Protein AF-A0A3A4UQT5-F1 (afdb_monomer_lite)

Radius of gyration: 33.71 Å; chains: 1; bounding box: 96×54×123 Å

Sequence (332 aa):
MRLSFFLSFLLIVAACAPLPQGKGATQPVADKTVCSVDSDCVCGGIDRNTNDCFVGNKEYAKNNVDFTRDCPDFCSGIAGHFETRCVSSKCQNVMREERPVACTLDAKVCPDGSAVGRVGPDCEFAPCSGDEPAPAACTKELHICPDGTGVGRTGPDCEFAPCPEPAGVDLSDAHWQCEDGSWRNNPEQCFENTCVSNSDCQVIGVKGICGPYKIVAPKSMHRPPVFYEHKCGSDKCSVITAMCAAPEMLPVFKNTKCEQGRCIGITEPELRECETAQDCVPNSCCHPTSCVPRYAEPNCAAVSCTANCEPGTLDCGGSCGCVNNKCVGVYA

Structure (mmCIF, N/CA/C/O backbone):
data_AF-A0A3A4UQT5-F1
#
_entry.id   AF-A0A3A4UQT5-F1
#
loop_
_atom_site.group_PDB
_atom_site.id
_atom_site.type_symbol
_atom_site.label_atom_id
_atom_site.label_alt_id
_atom_site.label_comp_id
_atom_site.label_asym_id
_atom_site.label_entity_id
_atom_site.label_seq_id
_atom_site.pdbx_PDB_ins_code
_atom_site.Cartn_x
_atom_site.Cartn_y
_atom_site.Cartn_z
_atom_site.occupancy
_atom_site.B_iso_or_equiv
_atom_site.auth_seq_id
_atom_site.auth_comp_id
_atom_site.auth_asym_id
_atom_site.auth_atom_id
_atom_site.pdbx_PDB_model_num
ATOM 1 N N . MET A 1 1 ? 66.078 -1.610 82.553 1.00 43.25 1 MET A N 1
ATOM 2 C CA . MET A 1 1 ? 65.926 -2.909 81.859 1.00 43.25 1 MET A CA 1
ATOM 3 C C . MET A 1 1 ? 65.019 -2.702 80.657 1.00 43.25 1 MET A C 1
ATOM 5 O O . MET A 1 1 ? 63.858 -2.377 80.847 1.00 43.25 1 MET A O 1
ATOM 9 N N . ARG A 1 2 ? 65.567 -2.765 79.436 1.00 41.12 2 ARG A N 1
ATOM 10 C CA . ARG A 1 2 ? 64.792 -2.673 78.187 1.00 41.12 2 ARG A CA 1
ATOM 11 C C . ARG A 1 2 ? 64.163 -4.042 77.919 1.00 41.12 2 ARG A C 1
ATOM 13 O O . ARG A 1 2 ? 64.900 -5.013 77.789 1.00 41.12 2 ARG A O 1
ATOM 20 N N . LEU A 1 3 ? 62.834 -4.109 77.891 1.00 44.00 3 LEU A N 1
ATOM 21 C CA . LEU A 1 3 ? 62.070 -5.326 77.626 1.00 44.00 3 LEU A CA 1
ATOM 22 C C . LEU A 1 3 ? 61.538 -5.246 76.187 1.00 44.00 3 LEU A C 1
ATOM 24 O O . LEU A 1 3 ? 60.619 -4.482 75.901 1.00 44.00 3 LEU A O 1
ATOM 28 N N . SER A 1 4 ? 62.180 -5.971 75.274 1.00 50.78 4 SER A N 1
ATOM 29 C CA . SER A 1 4 ? 61.791 -6.051 73.864 1.00 50.78 4 SER A CA 1
ATOM 30 C C . SER A 1 4 ? 60.616 -7.017 73.702 1.00 50.78 4 SER A C 1
ATOM 32 O O . SER A 1 4 ? 60.766 -8.216 73.923 1.00 50.78 4 SER A O 1
ATOM 34 N N . PHE A 1 5 ? 59.452 -6.496 73.311 1.00 52.50 5 PHE A N 1
ATOM 35 C CA . PHE A 1 5 ? 58.290 -7.286 72.904 1.00 52.50 5 PHE A CA 1
ATOM 36 C C . PHE A 1 5 ? 58.484 -7.778 71.461 1.00 52.50 5 PHE A C 1
ATOM 38 O O . PHE A 1 5 ? 58.499 -6.982 70.524 1.00 52.50 5 PHE A O 1
ATOM 45 N N . PHE A 1 6 ? 58.643 -9.091 71.284 1.00 52.53 6 PHE A N 1
ATOM 46 C CA . PHE A 1 6 ? 58.599 -9.751 69.979 1.00 52.53 6 PHE A CA 1
ATOM 47 C C . PHE A 1 6 ? 57.136 -9.954 69.563 1.00 52.53 6 PHE A C 1
ATOM 49 O O . PHE A 1 6 ? 56.403 -10.719 70.186 1.00 52.53 6 PHE A O 1
ATOM 56 N N . LEU A 1 7 ? 56.716 -9.253 68.509 1.00 54.16 7 LEU A N 1
ATOM 57 C CA . LEU A 1 7 ? 55.406 -9.396 67.879 1.00 54.16 7 LEU A CA 1
ATOM 58 C C . LEU A 1 7 ? 55.470 -10.573 66.886 1.00 54.16 7 LEU A C 1
ATOM 60 O O . LEU A 1 7 ? 56.065 -10.460 65.816 1.00 54.16 7 LEU A O 1
ATOM 64 N N . SER A 1 8 ? 54.912 -11.722 67.272 1.00 55.44 8 SER A N 1
ATOM 65 C CA . SER A 1 8 ? 54.810 -12.916 66.425 1.00 55.44 8 SER A CA 1
ATOM 66 C C . SER A 1 8 ? 53.670 -12.744 65.415 1.00 55.44 8 SER A C 1
ATOM 68 O O . SER A 1 8 ? 52.505 -12.631 65.797 1.00 55.44 8 SER A O 1
ATOM 70 N N . PHE A 1 9 ? 54.014 -12.688 64.128 1.00 49.88 9 PHE A N 1
ATOM 71 C CA . PHE A 1 9 ? 53.074 -12.649 63.008 1.00 49.88 9 PHE A CA 1
ATOM 72 C C . PHE A 1 9 ? 52.424 -14.032 62.835 1.00 49.88 9 PHE A C 1
ATOM 74 O O . PHE A 1 9 ? 53.077 -14.987 62.415 1.00 49.88 9 PHE A O 1
ATOM 81 N N . LEU A 1 10 ? 51.133 -14.143 63.161 1.00 57.12 10 LEU A N 1
ATOM 82 C CA . LEU A 1 10 ? 50.329 -15.340 62.914 1.00 57.12 10 LEU A CA 1
ATOM 83 C C . LEU A 1 10 ? 49.900 -15.358 61.434 1.00 57.12 10 LEU A C 1
ATOM 85 O O . LEU A 1 10 ? 49.082 -14.548 61.000 1.00 57.12 10 LEU A O 1
ATOM 89 N N . LEU A 1 11 ? 50.482 -16.266 60.654 1.00 51.31 11 LEU A N 1
ATOM 90 C CA . LEU A 1 11 ? 50.197 -16.476 59.233 1.00 51.31 11 LEU A CA 1
ATOM 91 C C . LEU A 1 11 ? 48.933 -17.346 59.103 1.00 51.31 11 LEU A C 1
ATOM 93 O O . LEU A 1 11 ? 48.981 -18.558 59.310 1.00 51.31 11 LEU A O 1
ATOM 97 N N . ILE A 1 12 ? 47.784 -16.731 58.809 1.00 58.16 12 ILE A N 1
ATOM 98 C CA . ILE A 1 12 ? 46.526 -17.449 58.557 1.00 58.16 12 ILE A CA 1
ATOM 99 C C . ILE A 1 12 ? 46.559 -17.978 57.118 1.00 58.16 12 ILE A C 1
ATOM 101 O O . ILE A 1 12 ? 46.412 -17.223 56.159 1.00 58.16 12 ILE A O 1
ATOM 105 N N . VAL A 1 13 ? 46.762 -19.287 56.970 1.00 53.41 13 VAL A N 1
ATOM 106 C CA . VAL A 1 13 ? 46.635 -20.002 55.695 1.00 53.41 13 VAL A CA 1
ATOM 107 C C . VAL A 1 13 ? 45.144 -20.197 55.410 1.00 53.41 13 VAL A C 1
ATOM 109 O O . VAL A 1 13 ? 44.494 -21.049 56.014 1.00 53.41 13 VAL A O 1
ATOM 112 N N . ALA A 1 14 ? 44.581 -19.385 54.515 1.00 59.47 14 ALA A N 1
ATOM 113 C CA . ALA A 1 14 ? 43.220 -19.565 54.021 1.00 59.47 14 ALA A CA 1
ATOM 114 C C . ALA A 1 14 ? 43.180 -20.757 53.049 1.00 59.47 14 ALA A C 1
ATOM 116 O O . ALA A 1 14 ? 43.669 -20.677 51.923 1.00 59.47 14 ALA A O 1
ATOM 117 N N . ALA A 1 15 ? 42.616 -21.879 53.496 1.00 56.53 15 ALA A N 1
ATOM 118 C CA . ALA A 1 15 ? 42.338 -23.031 52.650 1.00 56.53 15 ALA A CA 1
ATOM 119 C C . ALA A 1 15 ? 41.188 -22.699 51.683 1.00 56.53 15 ALA A C 1
ATOM 121 O O . ALA A 1 15 ? 40.058 -22.451 52.102 1.00 56.53 15 ALA A O 1
ATOM 122 N N . CYS A 1 16 ? 41.482 -22.682 50.384 1.00 51.50 16 CYS A N 1
ATOM 123 C CA . CYS A 1 16 ? 40.493 -22.523 49.324 1.00 51.50 16 CYS A CA 1
ATOM 124 C C . CYS A 1 16 ? 39.769 -23.866 49.126 1.00 51.50 16 CYS A C 1
ATOM 126 O O . CYS A 1 16 ? 40.367 -24.827 48.642 1.00 51.50 16 CYS A O 1
ATOM 128 N N . ALA A 1 17 ? 38.503 -23.961 49.534 1.00 64.25 17 ALA A N 1
ATOM 129 C CA . ALA A 1 17 ? 37.658 -25.105 49.200 1.00 64.25 17 ALA A CA 1
ATOM 130 C C . ALA A 1 17 ? 37.162 -24.973 47.744 1.00 64.25 17 ALA A C 1
ATOM 132 O O . ALA A 1 17 ? 36.743 -23.881 47.353 1.00 64.25 17 ALA A O 1
ATOM 133 N N . PRO A 1 18 ? 37.180 -26.044 46.927 1.00 55.59 18 PRO A N 1
ATOM 134 C CA . PRO A 1 18 ? 36.620 -26.004 45.582 1.00 55.59 18 PRO A CA 1
ATOM 135 C C . PRO A 1 18 ? 35.094 -25.867 45.651 1.00 55.59 18 PRO A C 1
ATOM 137 O O . PRO A 1 18 ? 34.407 -26.665 46.289 1.00 55.59 18 PRO A O 1
ATOM 140 N N . LEU A 1 19 ? 34.571 -24.837 44.985 1.00 50.66 19 LEU A N 1
ATOM 141 C CA . LEU A 1 19 ? 33.137 -24.637 44.789 1.00 50.66 19 LEU A CA 1
ATOM 142 C C . LEU A 1 19 ? 32.541 -25.811 43.987 1.00 50.66 19 LEU A C 1
ATOM 144 O O . LEU A 1 19 ? 33.179 -26.291 43.045 1.00 50.66 19 LEU A O 1
ATOM 148 N N . PRO A 1 20 ? 31.315 -26.263 44.308 1.00 50.97 20 PRO A N 1
ATOM 149 C CA . PRO A 1 20 ? 30.615 -27.252 43.501 1.00 50.97 20 PRO A CA 1
ATOM 150 C C . PRO A 1 20 ? 30.371 -26.683 42.100 1.00 50.97 20 PRO A C 1
ATOM 152 O O . PRO A 1 20 ? 29.773 -25.618 41.943 1.00 50.97 20 PRO A O 1
ATOM 155 N N . GLN A 1 21 ? 30.846 -27.400 41.080 1.00 52.59 21 GLN A N 1
ATOM 156 C CA . GLN A 1 21 ? 30.571 -27.091 39.682 1.00 52.59 21 GLN A CA 1
ATOM 157 C C . GLN A 1 21 ? 29.060 -27.179 39.450 1.00 52.59 21 GLN A C 1
ATOM 159 O O . GLN A 1 21 ? 28.476 -28.263 39.410 1.00 52.59 21 GLN A O 1
ATOM 164 N N . GLY A 1 22 ? 28.425 -26.011 39.346 1.00 46.47 22 GLY A N 1
ATOM 165 C CA . GLY A 1 22 ? 27.045 -25.881 38.909 1.00 46.47 22 GLY A CA 1
ATOM 166 C C . GLY A 1 22 ? 26.878 -26.557 37.554 1.00 46.47 22 GLY A C 1
ATOM 167 O O . GLY A 1 22 ? 27.653 -26.326 36.626 1.00 46.47 22 GLY A O 1
ATOM 168 N N . LYS A 1 23 ? 25.877 -27.434 37.472 1.00 47.78 23 LYS A N 1
ATOM 169 C CA . LYS A 1 23 ? 25.458 -28.101 36.242 1.00 47.78 23 LYS A CA 1
ATOM 170 C C . LYS A 1 23 ? 25.239 -27.058 35.144 1.00 47.78 23 LYS A C 1
ATOM 172 O O . LYS A 1 23 ? 24.552 -26.069 35.375 1.00 47.78 23 LYS A O 1
ATOM 177 N N . GLY A 1 24 ? 25.859 -27.332 33.996 1.00 41.22 24 GLY A N 1
ATOM 178 C CA . GLY A 1 24 ? 25.855 -26.590 32.737 1.00 41.22 24 GLY A CA 1
ATOM 179 C C . GLY A 1 24 ? 24.888 -25.418 32.642 1.00 41.22 24 GLY A C 1
ATOM 180 O O . GLY A 1 24 ? 23.694 -25.606 32.422 1.00 41.22 24 GLY A O 1
ATOM 181 N N . ALA A 1 25 ? 25.449 -24.210 32.684 1.00 37.44 25 ALA A N 1
ATOM 182 C CA . ALA A 1 25 ? 24.893 -23.117 31.911 1.00 37.44 25 ALA A CA 1
ATOM 183 C C . ALA A 1 25 ? 24.784 -23.607 30.460 1.00 37.44 25 ALA A C 1
ATOM 185 O O . ALA A 1 25 ? 25.789 -23.980 29.849 1.00 37.44 25 ALA A O 1
ATOM 186 N N . THR A 1 26 ? 23.563 -23.667 29.936 1.00 43.72 26 THR A N 1
ATOM 187 C CA . THR A 1 26 ? 23.312 -23.756 28.499 1.00 43.72 26 THR A CA 1
ATOM 188 C C . THR A 1 26 ? 24.195 -22.721 27.821 1.00 43.72 26 THR A C 1
ATOM 190 O O . THR A 1 26 ? 24.091 -21.531 28.128 1.00 43.72 26 THR A O 1
ATOM 193 N N . GLN A 1 27 ? 25.118 -23.188 26.978 1.00 46.81 27 GLN A N 1
ATOM 194 C CA . GLN A 1 27 ? 25.990 -22.314 26.206 1.00 46.81 27 GLN A CA 1
ATOM 195 C C . GLN A 1 27 ? 25.126 -21.257 25.504 1.00 46.81 27 GLN A C 1
ATOM 197 O O . GLN A 1 27 ? 24.043 -21.606 25.022 1.00 46.81 27 GLN A O 1
ATOM 202 N N . PRO A 1 28 ? 25.558 -19.985 25.461 1.00 48.59 28 PRO A N 1
ATOM 203 C CA . PRO A 1 28 ? 24.851 -18.970 24.701 1.00 48.59 28 PRO A CA 1
ATOM 204 C C . PRO A 1 28 ? 24.731 -19.487 23.272 1.00 48.59 28 PRO A C 1
ATOM 206 O O . PRO A 1 28 ? 25.739 -19.782 22.629 1.00 48.59 28 PRO A O 1
ATOM 209 N N . VAL A 1 29 ? 23.491 -19.681 22.821 1.00 54.91 29 VAL A N 1
ATOM 210 C CA . VAL A 1 29 ? 23.190 -20.000 21.428 1.00 54.91 29 VAL A CA 1
ATOM 211 C C . VAL A 1 29 ? 23.908 -18.932 20.617 1.00 54.91 29 VAL A C 1
ATOM 213 O O . VAL A 1 29 ? 23.623 -17.747 20.795 1.00 54.91 29 VAL A O 1
ATOM 216 N N . ALA A 1 30 ? 24.910 -19.339 19.835 1.00 61.19 30 ALA A N 1
ATOM 217 C CA . ALA A 1 30 ? 25.630 -18.439 18.951 1.00 61.19 30 ALA A CA 1
ATOM 218 C C . ALA A 1 30 ? 24.585 -17.623 18.186 1.00 61.19 30 ALA A C 1
ATOM 220 O O . ALA A 1 30 ? 23.651 -18.209 17.634 1.00 61.19 30 ALA A O 1
ATOM 221 N N . ASP A 1 31 ? 24.683 -16.294 18.255 1.00 80.44 31 ASP A N 1
ATOM 222 C CA . ASP A 1 31 ? 23.736 -15.389 17.609 1.00 80.44 31 ASP A CA 1
ATOM 223 C C . ASP A 1 31 ? 23.523 -15.861 16.166 1.00 80.44 31 ASP A C 1
ATOM 225 O O . ASP A 1 31 ? 24.468 -15.946 15.375 1.00 80.44 31 ASP A O 1
ATOM 229 N N . LYS A 1 32 ? 22.270 -16.233 15.868 1.00 90.62 32 LYS A N 1
ATOM 230 C CA . LYS A 1 32 ? 21.864 -16.941 14.648 1.00 90.62 32 LYS A CA 1
ATOM 231 C C . LYS A 1 32 ? 22.228 -16.178 13.379 1.00 90.62 32 LYS A C 1
ATOM 233 O O . LYS A 1 32 ? 22.215 -16.761 12.302 1.00 90.62 32 LYS A O 1
ATOM 238 N N . THR A 1 33 ? 22.531 -14.887 13.500 1.00 92.31 33 THR A N 1
ATOM 239 C CA . THR A 1 33 ? 22.785 -13.979 12.382 1.00 92.31 33 THR A CA 1
ATOM 240 C C . THR A 1 33 ? 24.237 -13.528 12.265 1.00 92.31 33 THR A C 1
ATOM 242 O O . THR A 1 33 ? 24.557 -12.847 11.301 1.00 92.31 33 THR A O 1
ATOM 245 N N . VAL A 1 34 ? 25.137 -13.888 13.185 1.00 95.25 34 VAL A N 1
ATOM 246 C CA . VAL A 1 34 ? 26.511 -13.350 13.179 1.00 95.25 34 VAL A CA 1
ATOM 247 C C . VAL A 1 34 ? 27.351 -13.890 12.022 1.00 95.25 34 VAL A C 1
ATOM 249 O O . VAL A 1 34 ? 27.338 -15.083 11.727 1.00 95.25 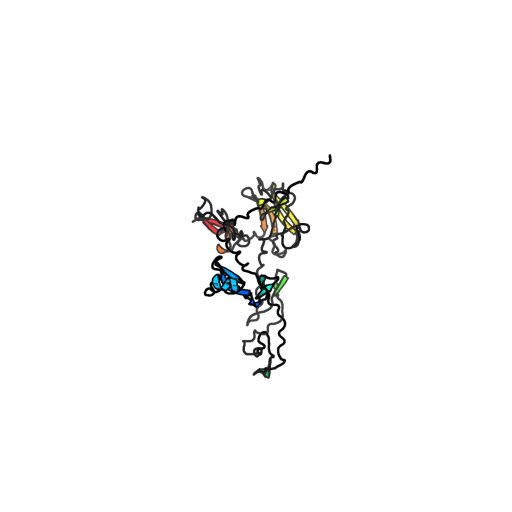34 VAL A O 1
ATOM 252 N N . CYS A 1 35 ? 28.145 -13.017 11.409 1.00 95.75 35 CYS A N 1
ATOM 253 C CA . CYS A 1 35 ? 29.083 -13.353 10.340 1.00 95.75 35 CYS A CA 1
ATOM 254 C C . CYS A 1 35 ? 30.349 -12.495 10.415 1.00 95.75 35 CYS A C 1
ATOM 256 O O . CYS A 1 35 ? 30.354 -11.415 11.011 1.00 95.75 35 CYS A O 1
ATOM 258 N N . SER A 1 36 ? 31.422 -12.977 9.787 1.00 95.75 36 SER A N 1
ATOM 259 C CA . SER A 1 36 ? 32.656 -12.215 9.554 1.00 95.75 36 SER A CA 1
ATOM 260 C C . SER A 1 36 ? 32.831 -11.864 8.077 1.00 95.75 36 SER A C 1
ATOM 262 O O . SER A 1 36 ? 33.342 -10.794 7.757 1.00 95.75 36 SER A O 1
ATOM 264 N N . VAL A 1 37 ? 32.399 -12.753 7.182 1.00 95.81 37 VAL A N 1
ATOM 265 C CA . VAL A 1 37 ? 32.439 -12.585 5.725 1.00 95.81 37 VAL A CA 1
ATOM 266 C C . VAL A 1 37 ? 31.140 -13.082 5.089 1.00 95.81 37 VAL A C 1
ATOM 268 O O . VAL A 1 37 ? 30.408 -13.865 5.690 1.00 95.81 37 VAL A O 1
ATOM 271 N N . ASP A 1 38 ? 30.860 -12.669 3.852 1.00 95.12 38 ASP A N 1
ATOM 272 C CA . ASP A 1 38 ? 29.626 -13.034 3.135 1.00 95.12 38 ASP A CA 1
ATOM 273 C C . ASP A 1 38 ? 29.414 -14.554 3.036 1.00 95.12 38 ASP A C 1
ATOM 275 O O . ASP A 1 38 ? 28.290 -15.036 3.146 1.00 95.12 38 ASP A O 1
ATOM 279 N N . SER A 1 39 ? 30.493 -15.336 2.910 1.00 95.44 39 SER A N 1
ATOM 280 C CA . SER A 1 39 ? 30.429 -16.805 2.837 1.00 95.44 39 SER A CA 1
ATOM 281 C C . SER A 1 39 ? 29.993 -17.494 4.134 1.00 95.44 39 SER A C 1
ATOM 283 O O . SER A 1 39 ? 29.693 -18.693 4.116 1.00 95.44 39 SER A O 1
ATOM 285 N N . ASP A 1 40 ? 29.983 -16.761 5.250 1.00 95.12 40 ASP A N 1
ATOM 286 C CA . ASP A 1 40 ? 29.464 -17.243 6.531 1.00 95.12 40 ASP A CA 1
ATOM 287 C C . ASP A 1 40 ? 27.936 -17.200 6.569 1.00 95.12 40 ASP A C 1
ATOM 289 O O . ASP A 1 40 ? 27.334 -17.785 7.469 1.00 95.12 40 ASP A O 1
ATOM 293 N N . CYS A 1 41 ? 27.308 -16.515 5.614 1.00 96.12 41 CYS A N 1
ATOM 294 C CA . CYS A 1 41 ? 25.871 -16.377 5.536 1.00 96.12 41 CYS A CA 1
ATOM 295 C C . CYS A 1 41 ? 25.256 -17.433 4.623 1.00 96.12 41 CYS A C 1
ATOM 297 O O . CYS A 1 41 ? 25.787 -17.787 3.570 1.00 96.12 41 CYS A O 1
ATOM 299 N N . VAL A 1 42 ? 24.100 -17.935 5.038 1.00 95.69 42 VAL A N 1
ATOM 300 C CA . VAL A 1 42 ? 23.235 -18.777 4.222 1.00 95.69 42 VAL A CA 1
ATOM 301 C C . VAL A 1 42 ? 21.820 -18.235 4.306 1.00 95.69 42 VAL A C 1
ATOM 303 O O . VAL A 1 42 ? 21.397 -17.720 5.345 1.00 95.69 42 VAL A O 1
ATOM 306 N N . CYS A 1 43 ? 21.102 -18.351 3.201 1.00 95.44 43 CYS A N 1
ATOM 307 C CA . CYS A 1 43 ? 19.690 -18.056 3.139 1.00 95.44 43 CYS A CA 1
ATOM 308 C C . CYS A 1 43 ? 18.956 -19.230 2.499 1.00 95.44 43 CYS A C 1
ATOM 310 O O . CYS A 1 43 ? 19.454 -19.830 1.544 1.00 95.44 43 CYS A O 1
ATOM 312 N N . GLY A 1 44 ? 17.788 -19.550 3.043 1.00 94.50 44 GLY A N 1
ATOM 313 C CA . GLY A 1 44 ? 16.935 -20.642 2.594 1.00 94.50 44 GLY A CA 1
ATOM 314 C C . GLY A 1 44 ? 16.746 -21.696 3.676 1.00 94.50 44 GLY A C 1
ATOM 315 O O . GLY A 1 44 ? 17.432 -21.698 4.699 1.00 94.50 44 GLY A O 1
ATOM 316 N N . GLY A 1 45 ? 15.795 -22.596 3.440 1.00 94.88 45 GLY A N 1
ATOM 317 C CA . GLY A 1 45 ? 15.337 -23.528 4.459 1.00 94.88 45 GLY A CA 1
ATOM 318 C C . GLY A 1 45 ? 14.506 -22.854 5.554 1.00 94.88 45 GLY A C 1
ATOM 319 O O . GLY A 1 45 ? 14.438 -21.628 5.667 1.00 94.88 45 GLY A O 1
ATOM 320 N N . ILE A 1 46 ? 13.881 -23.685 6.382 1.00 95.00 46 ILE A N 1
ATOM 321 C CA . ILE A 1 46 ? 13.025 -23.246 7.490 1.00 95.00 46 ILE A CA 1
ATOM 322 C C . ILE A 1 46 ? 13.750 -23.468 8.826 1.00 95.00 46 ILE A C 1
ATOM 324 O O . ILE A 1 46 ? 14.162 -24.596 9.113 1.00 95.00 46 ILE A O 1
ATOM 328 N N . ASP A 1 47 ? 13.912 -22.430 9.660 1.00 94.44 47 ASP A N 1
ATOM 329 C CA . ASP A 1 47 ? 14.438 -22.592 11.030 1.00 94.44 47 ASP A CA 1
ATOM 330 C C . ASP A 1 47 ? 13.456 -23.459 11.827 1.00 94.44 47 ASP A C 1
ATOM 332 O O . ASP A 1 47 ? 12.280 -23.133 11.975 1.00 94.44 47 ASP A O 1
ATOM 336 N N . ARG A 1 48 ? 13.939 -24.583 12.357 1.00 93.69 48 ARG A N 1
ATOM 337 C CA . ARG A 1 48 ? 13.117 -25.579 13.059 1.00 93.69 48 ARG A CA 1
ATOM 338 C C . ARG A 1 48 ? 12.480 -25.048 14.344 1.00 93.69 48 ARG A C 1
ATOM 340 O O . ARG A 1 48 ? 11.529 -25.652 14.827 1.00 93.69 48 ARG A O 1
ATOM 347 N N . ASN A 1 49 ? 13.006 -23.962 14.907 1.00 91.50 49 ASN A N 1
ATOM 348 C CA . ASN A 1 49 ? 12.508 -23.371 16.145 1.00 91.50 49 ASN A CA 1
ATOM 349 C C . ASN A 1 49 ? 11.439 -22.305 15.896 1.00 91.50 49 ASN A C 1
ATOM 351 O O . ASN A 1 49 ? 10.514 -22.201 16.695 1.00 91.50 49 ASN A O 1
ATOM 355 N N . THR A 1 50 ? 11.578 -21.495 14.841 1.00 92.44 50 THR A N 1
ATOM 356 C CA . THR A 1 50 ? 10.626 -20.403 14.553 1.00 92.44 50 THR A CA 1
ATOM 357 C C . THR A 1 50 ? 9.627 -20.759 13.457 1.00 92.44 50 THR A C 1
ATOM 359 O O . THR A 1 50 ? 8.558 -20.169 13.399 1.00 92.44 50 THR A O 1
ATOM 362 N N . ASN A 1 51 ? 9.934 -21.776 12.645 1.00 91.69 51 ASN A N 1
ATOM 363 C CA . ASN A 1 51 ? 9.187 -22.167 11.452 1.00 91.69 51 ASN A CA 1
ATOM 364 C C . ASN A 1 51 ? 9.144 -21.071 10.363 1.00 91.69 51 ASN A C 1
ATOM 366 O O . ASN A 1 51 ? 8.290 -21.123 9.479 1.00 91.69 51 ASN A O 1
ATOM 370 N N . ASP A 1 52 ? 10.107 -20.143 10.393 1.00 93.56 52 ASP A N 1
ATOM 371 C CA . ASP A 1 52 ? 10.287 -19.086 9.394 1.00 93.56 52 ASP A CA 1
ATOM 372 C C . ASP A 1 52 ? 11.437 -19.398 8.437 1.00 93.56 52 ASP A C 1
ATOM 374 O O . ASP A 1 52 ? 12.336 -20.192 8.737 1.00 93.56 52 ASP A O 1
ATOM 378 N N . CYS A 1 53 ? 11.442 -18.710 7.298 1.00 95.19 53 CYS A N 1
ATOM 379 C CA . CYS A 1 53 ? 12.559 -18.744 6.369 1.00 95.19 53 CYS A CA 1
ATOM 380 C C . CYS A 1 53 ? 13.836 -18.182 6.994 1.00 95.19 53 CYS A C 1
ATOM 382 O O . CYS A 1 53 ? 13.843 -17.114 7.609 1.00 95.19 53 CYS A O 1
ATOM 384 N N . PHE A 1 54 ? 14.933 -18.919 6.834 1.00 96.12 54 PHE A N 1
ATOM 385 C CA . PHE A 1 54 ? 16.177 -18.614 7.523 1.00 96.12 54 PHE A CA 1
ATOM 386 C C . PHE A 1 54 ? 17.110 -17.736 6.680 1.00 96.12 54 PHE A C 1
ATOM 388 O O . PHE A 1 54 ? 17.432 -18.077 5.543 1.00 96.12 54 PHE A O 1
ATOM 395 N N . VAL A 1 55 ? 17.595 -16.640 7.274 1.00 96.50 55 VAL A N 1
ATOM 396 C CA . VAL A 1 55 ? 18.789 -15.889 6.847 1.00 96.50 55 VAL A CA 1
ATOM 397 C C . VAL A 1 55 ? 19.702 -15.784 8.052 1.00 96.50 55 VAL A C 1
ATOM 399 O O . VAL A 1 55 ? 19.311 -15.241 9.087 1.00 96.50 55 VAL A O 1
ATOM 402 N N . GLY A 1 56 ? 20.925 -16.284 7.938 1.00 95.38 56 GLY A N 1
ATOM 403 C CA . GLY A 1 56 ? 21.803 -16.266 9.092 1.00 95.38 56 GLY A CA 1
ATOM 404 C C . GLY A 1 56 ? 23.111 -17.000 8.902 1.00 95.38 56 GLY A C 1
ATOM 405 O O . GLY A 1 56 ? 23.530 -17.331 7.795 1.00 95.38 56 GLY A O 1
ATOM 406 N N . ASN A 1 57 ? 23.755 -17.252 10.031 1.00 95.81 57 ASN A N 1
ATOM 407 C CA . ASN A 1 57 ? 25.022 -17.939 10.114 1.00 95.81 57 ASN A CA 1
ATOM 408 C C . ASN A 1 57 ? 24.903 -19.383 9.600 1.00 95.81 57 ASN A C 1
ATOM 410 O O . ASN A 1 57 ? 24.053 -20.170 10.030 1.00 95.81 57 ASN A O 1
ATOM 414 N N . LYS A 1 58 ? 25.822 -19.754 8.716 1.00 95.25 58 LYS A N 1
ATOM 415 C CA . LYS A 1 58 ? 25.890 -21.062 8.071 1.00 95.25 58 LYS A CA 1
ATOM 416 C C . LYS A 1 58 ? 26.154 -22.212 9.041 1.00 95.25 58 LYS A C 1
ATOM 418 O O . LYS A 1 58 ? 25.604 -23.291 8.844 1.00 95.25 58 LYS A O 1
ATOM 423 N N . GLU A 1 59 ? 26.963 -22.016 10.084 1.00 94.12 59 GLU A N 1
ATOM 424 C CA . GLU A 1 59 ? 27.217 -23.053 11.098 1.00 94.12 59 GLU A CA 1
ATOM 425 C C . GLU A 1 59 ? 25.976 -23.328 11.946 1.00 94.12 59 GLU A C 1
ATOM 427 O O . GLU A 1 59 ? 25.650 -24.490 12.198 1.00 94.12 59 GLU A O 1
ATOM 432 N N . TYR A 1 60 ? 25.237 -22.282 12.325 1.00 93.38 60 TYR A N 1
ATOM 433 C CA . TYR A 1 60 ? 23.949 -22.451 12.996 1.00 93.38 60 TYR A CA 1
ATOM 434 C C . TYR A 1 60 ? 22.966 -23.233 12.110 1.00 93.38 60 TYR A C 1
ATOM 436 O O . TYR A 1 60 ? 22.302 -24.161 12.585 1.00 93.38 60 TYR A O 1
ATOM 444 N N . ALA A 1 61 ? 22.916 -22.911 10.814 1.00 94.38 61 ALA A N 1
ATOM 445 C CA . ALA A 1 61 ? 21.964 -23.507 9.887 1.00 94.38 61 ALA A CA 1
ATOM 446 C C . ALA A 1 61 ? 22.118 -25.028 9.729 1.00 94.38 61 ALA A C 1
ATOM 448 O O . ALA A 1 61 ? 21.116 -25.729 9.618 1.00 94.38 61 ALA A O 1
ATOM 449 N N . LYS A 1 62 ? 23.347 -25.563 9.805 1.00 94.19 62 LYS A N 1
ATOM 450 C CA . LYS A 1 62 ? 23.629 -27.004 9.624 1.00 94.19 62 LYS A CA 1
ATOM 451 C C . LYS A 1 62 ? 22.771 -27.928 10.492 1.00 94.19 62 LYS A C 1
ATOM 453 O O . LYS A 1 62 ? 22.440 -29.023 10.053 1.00 94.19 62 LYS A O 1
ATOM 458 N N . ASN A 1 63 ? 22.443 -27.507 11.714 1.00 93.00 63 ASN A N 1
ATOM 459 C CA . ASN A 1 63 ? 21.714 -28.338 12.680 1.00 93.00 63 ASN A CA 1
ATOM 460 C C . ASN A 1 63 ? 20.297 -27.834 12.980 1.00 93.00 63 ASN A C 1
ATOM 462 O O . ASN A 1 63 ? 19.490 -28.580 13.534 1.00 93.00 63 ASN A O 1
ATOM 466 N N . ASN A 1 64 ? 19.996 -26.579 12.643 1.00 94.31 64 ASN A N 1
ATOM 467 C CA . ASN A 1 64 ? 18.774 -25.906 13.084 1.00 94.31 64 ASN A CA 1
ATOM 468 C C . ASN A 1 64 ? 17.842 -25.513 11.938 1.00 94.31 64 ASN A C 1
ATOM 470 O O . ASN A 1 64 ? 16.726 -25.080 12.206 1.00 94.31 64 ASN A O 1
ATOM 474 N N . VAL A 1 65 ? 18.268 -25.668 10.684 1.00 95.75 65 VAL A N 1
ATOM 475 C CA . VAL A 1 65 ? 17.489 -25.276 9.507 1.00 95.75 65 VAL A CA 1
ATOM 476 C C . VAL A 1 65 ? 17.186 -26.508 8.668 1.00 95.75 65 VAL A C 1
ATOM 478 O O . VAL A 1 65 ? 18.052 -27.342 8.401 1.00 95.75 65 VAL A O 1
ATOM 481 N N . ASP A 1 66 ? 15.922 -26.656 8.292 1.00 96.06 66 ASP A N 1
ATOM 482 C CA . ASP A 1 66 ? 15.463 -27.691 7.382 1.00 96.06 66 ASP A CA 1
ATOM 483 C C . ASP A 1 66 ? 15.506 -27.183 5.938 1.00 96.06 66 ASP A C 1
ATOM 485 O O . ASP A 1 66 ? 14.600 -26.490 5.480 1.00 96.06 66 ASP A O 1
ATOM 489 N N . PHE A 1 67 ? 16.575 -27.545 5.229 1.00 95.19 67 PHE A N 1
ATOM 490 C CA . PHE A 1 67 ? 16.778 -27.211 3.818 1.00 95.19 67 PHE A CA 1
ATOM 491 C C . PHE A 1 67 ? 15.981 -28.090 2.846 1.00 95.19 67 PHE A C 1
ATOM 493 O O . PHE A 1 67 ? 16.085 -27.894 1.642 1.00 95.19 67 PHE A O 1
ATOM 500 N N . THR A 1 68 ? 15.204 -29.067 3.329 1.00 95.88 68 THR A N 1
ATOM 501 C CA . THR A 1 68 ? 14.278 -29.817 2.459 1.00 95.88 68 THR A CA 1
ATOM 502 C C . THR A 1 68 ? 12.995 -29.042 2.171 1.00 95.88 68 THR A C 1
ATOM 504 O O . THR A 1 68 ? 12.225 -29.420 1.290 1.00 95.88 68 THR A O 1
ATOM 507 N N . ARG A 1 69 ? 12.762 -27.962 2.923 1.00 92.62 69 ARG A N 1
ATOM 508 C CA . ARG A 1 69 ? 11.631 -27.060 2.762 1.00 92.62 69 ARG A CA 1
ATOM 509 C C . ARG A 1 69 ? 12.108 -25.779 2.103 1.00 92.62 69 ARG A C 1
ATOM 511 O O . ARG A 1 69 ? 12.977 -25.092 2.635 1.00 92.62 69 ARG A O 1
ATOM 518 N N . ASP A 1 70 ? 11.509 -25.461 0.969 1.00 89.38 70 ASP A N 1
ATOM 519 C CA . ASP A 1 70 ? 11.881 -24.278 0.211 1.00 89.38 70 ASP A CA 1
ATOM 520 C C . ASP A 1 70 ? 11.265 -23.006 0.792 1.00 89.38 70 ASP A C 1
ATOM 522 O O . ASP A 1 70 ? 10.188 -23.010 1.394 1.00 89.38 70 ASP A O 1
ATOM 526 N N . CYS A 1 71 ? 11.966 -21.903 0.550 1.00 89.25 71 CYS A N 1
ATOM 527 C CA . CYS A 1 71 ? 11.529 -20.544 0.828 1.00 89.25 71 CYS A CA 1
ATOM 528 C C . CYS A 1 71 ? 11.479 -19.773 -0.492 1.00 89.25 71 CYS A C 1
ATOM 530 O O . CYS A 1 71 ? 12.452 -19.080 -0.812 1.00 89.25 71 CYS A O 1
ATOM 532 N N . PRO A 1 72 ? 10.399 -19.933 -1.285 1.00 85.44 72 PRO A N 1
ATOM 533 C CA . PRO A 1 72 ? 10.271 -19.268 -2.574 1.00 85.44 72 PRO A CA 1
ATOM 534 C C . PRO A 1 72 ? 10.436 -17.761 -2.399 1.00 85.44 72 PRO A C 1
ATOM 536 O O . PRO A 1 72 ? 9.837 -17.170 -1.503 1.00 85.44 72 PRO A O 1
ATOM 539 N N . ASP A 1 73 ? 11.301 -17.167 -3.216 1.00 84.50 73 ASP A N 1
ATOM 540 C CA . ASP A 1 73 ? 11.516 -15.720 -3.318 1.00 84.50 73 ASP A CA 1
ATOM 541 C C . ASP A 1 73 ? 12.022 -15.006 -2.052 1.00 84.50 73 ASP A C 1
ATOM 543 O O . AS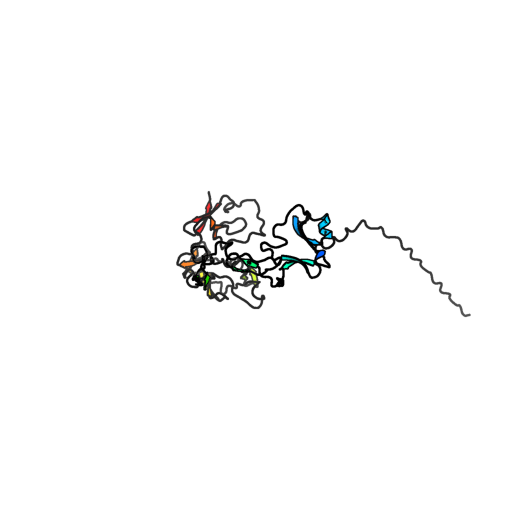P A 1 73 ? 12.265 -13.805 -2.083 1.00 84.50 73 ASP A O 1
ATOM 547 N N . PHE A 1 74 ? 12.266 -15.703 -0.941 1.00 91.81 74 PHE A N 1
ATOM 548 C CA . PHE A 1 74 ? 12.689 -15.056 0.306 1.00 91.81 74 PHE A CA 1
ATOM 549 C C . PHE A 1 74 ? 14.118 -14.497 0.237 1.00 91.81 74 PHE A C 1
ATOM 551 O O . PHE A 1 74 ? 14.397 -13.399 0.716 1.00 91.81 74 PHE A O 1
ATOM 558 N N . CYS A 1 75 ? 15.038 -15.255 -0.362 1.00 89.56 75 CYS A N 1
ATOM 559 C CA . CYS A 1 75 ? 16.459 -14.901 -0.409 1.00 89.56 75 CYS A CA 1
ATOM 560 C C . CYS A 1 75 ? 16.799 -13.921 -1.524 1.00 89.56 75 CYS A C 1
ATOM 562 O O . CYS A 1 75 ? 17.676 -13.075 -1.367 1.00 89.56 75 CYS A O 1
ATOM 564 N N . SER A 1 76 ? 16.105 -14.050 -2.652 1.00 85.00 76 SER A N 1
ATOM 565 C CA . SER A 1 76 ? 16.343 -13.243 -3.846 1.00 85.00 76 SER A CA 1
ATOM 566 C C . SER A 1 76 ? 15.302 -12.134 -4.022 1.00 85.00 76 SER A C 1
ATOM 568 O O . SER A 1 76 ? 15.529 -11.213 -4.800 1.00 85.00 76 SER A O 1
ATOM 570 N N . GLY A 1 77 ? 14.192 -12.165 -3.279 1.00 85.06 77 GLY A N 1
ATOM 571 C CA . GLY A 1 77 ? 12.997 -11.362 -3.546 1.00 85.06 77 GLY A CA 1
ATOM 572 C C . GLY A 1 77 ? 12.231 -11.858 -4.770 1.00 85.06 77 GLY A C 1
ATOM 573 O O . GLY A 1 77 ? 12.798 -12.520 -5.636 1.00 85.06 77 GLY A O 1
ATOM 574 N N . ILE A 1 78 ? 10.965 -11.447 -4.887 1.00 78.50 78 ILE A N 1
ATOM 575 C CA . ILE A 1 78 ? 10.092 -11.763 -6.040 1.00 78.50 78 ILE A CA 1
ATOM 576 C C . ILE A 1 78 ? 10.728 -11.307 -7.367 1.00 78.50 78 ILE A C 1
ATOM 578 O O . ILE A 1 78 ? 10.554 -11.937 -8.403 1.00 78.50 78 ILE A O 1
ATOM 582 N N . ALA A 1 79 ? 11.504 -10.221 -7.330 1.00 77.94 79 ALA A N 1
ATOM 583 C CA . ALA A 1 79 ? 12.177 -9.653 -8.495 1.00 77.94 79 ALA A CA 1
ATOM 584 C C . ALA A 1 79 ? 13.658 -10.072 -8.637 1.00 77.94 79 ALA A C 1
ATOM 586 O O . ALA A 1 79 ? 14.358 -9.577 -9.514 1.00 77.94 79 ALA A O 1
ATOM 587 N N . GLY A 1 80 ? 14.175 -10.955 -7.774 1.00 80.56 80 GLY A N 1
ATOM 588 C CA . GLY A 1 80 ? 15.561 -11.437 -7.869 1.00 80.56 80 GLY A CA 1
ATOM 589 C C . GLY A 1 80 ? 16.647 -10.409 -7.509 1.00 80.56 80 GLY A C 1
ATOM 590 O O . GLY A 1 80 ? 17.827 -10.640 -7.779 1.00 80.56 80 GLY A O 1
ATOM 591 N N . HIS A 1 81 ? 16.274 -9.273 -6.913 1.00 84.38 81 HIS A N 1
ATOM 592 C CA . HIS A 1 81 ? 17.176 -8.155 -6.618 1.00 84.38 81 HIS A CA 1
ATOM 593 C C . HIS A 1 81 ? 17.864 -8.222 -5.253 1.00 84.38 81 HIS A C 1
ATOM 595 O O . HIS A 1 81 ? 18.580 -7.287 -4.908 1.00 84.38 81 HIS A O 1
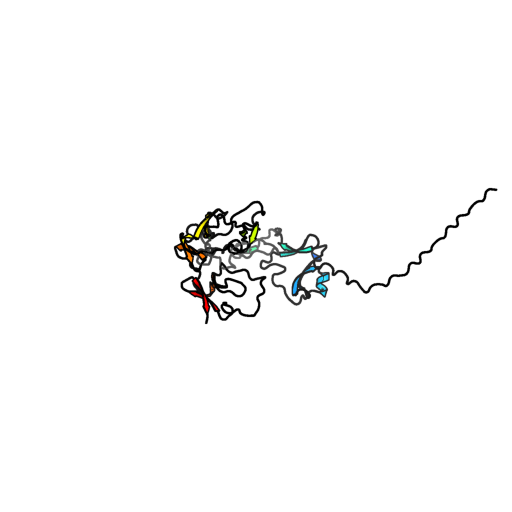ATOM 601 N N . PHE A 1 82 ? 17.675 -9.277 -4.463 1.00 89.31 82 PHE A N 1
ATOM 602 C CA . PHE A 1 82 ? 18.362 -9.428 -3.181 1.00 89.31 82 PHE A CA 1
ATOM 603 C C . PHE A 1 82 ? 19.492 -10.453 -3.245 1.00 89.31 82 PHE A C 1
ATOM 605 O O . PHE A 1 82 ? 19.456 -11.438 -3.986 1.00 89.31 82 PHE A O 1
ATOM 612 N N . GLU A 1 83 ? 20.515 -10.209 -2.439 1.00 91.56 83 GLU A N 1
ATOM 613 C CA . GLU A 1 83 ? 21.581 -11.158 -2.155 1.00 91.56 83 GLU A CA 1
ATOM 614 C C . GLU A 1 83 ? 21.898 -11.147 -0.659 1.00 91.56 83 GLU A C 1
ATOM 616 O O . GLU A 1 83 ? 21.846 -10.108 0.003 1.00 91.56 83 GLU A O 1
ATOM 621 N N . THR A 1 84 ? 22.227 -12.310 -0.107 1.00 94.12 84 THR A N 1
ATOM 622 C CA . THR A 1 84 ? 22.601 -12.419 1.302 1.00 94.12 84 THR A CA 1
ATOM 623 C C . THR A 1 84 ? 24.070 -12.050 1.481 1.00 94.12 84 THR A C 1
ATOM 625 O O . THR A 1 84 ? 24.945 -12.679 0.885 1.00 94.12 84 THR A O 1
ATOM 628 N N . ARG A 1 85 ? 24.350 -11.053 2.325 1.00 94.75 85 ARG A N 1
ATOM 629 C CA . ARG A 1 85 ? 25.709 -10.598 2.653 1.00 94.75 85 ARG A CA 1
ATOM 630 C C . ARG A 1 85 ? 25.907 -10.421 4.148 1.00 94.75 85 ARG A C 1
ATOM 632 O O . ARG A 1 85 ? 24.950 -10.308 4.916 1.00 94.75 85 ARG A O 1
ATOM 639 N N . CYS A 1 86 ? 27.171 -10.366 4.545 1.00 96.38 86 CYS A N 1
ATOM 640 C CA . CYS A 1 86 ? 27.574 -9.995 5.881 1.00 96.38 86 CYS A CA 1
ATOM 641 C C . CYS 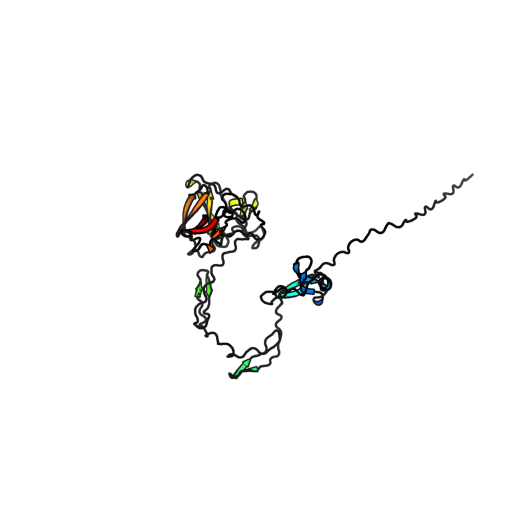A 1 86 ? 27.698 -8.473 5.993 1.00 96.38 86 CYS A C 1
ATOM 643 O O . CYS A 1 86 ? 28.688 -7.875 5.572 1.00 96.38 86 CYS A O 1
ATOM 645 N N . VAL A 1 87 ? 26.695 -7.833 6.591 1.00 95.81 87 VAL A N 1
ATOM 646 C CA . VAL A 1 87 ? 26.649 -6.379 6.768 1.00 95.81 87 VAL A CA 1
ATOM 647 C C . VAL A 1 87 ? 26.680 -6.056 8.249 1.00 95.81 87 VAL A C 1
ATOM 649 O O . VAL A 1 87 ? 25.855 -6.532 9.024 1.00 95.81 87 VAL A O 1
ATOM 652 N N . SER A 1 88 ? 27.669 -5.262 8.661 1.00 94.06 88 SER A N 1
ATOM 653 C CA . SER A 1 88 ? 27.858 -4.893 10.071 1.00 94.06 88 SER A CA 1
ATOM 654 C C . SER A 1 88 ? 27.885 -6.117 11.005 1.00 94.06 88 SER A C 1
ATOM 656 O O . SER A 1 88 ? 27.258 -6.118 12.064 1.00 94.06 88 SER A O 1
ATOM 658 N N . SER A 1 89 ? 28.602 -7.167 10.583 1.00 95.25 89 SER A N 1
ATOM 659 C CA . SER A 1 89 ? 28.727 -8.457 11.284 1.00 95.25 89 SER A CA 1
ATOM 660 C C . SER A 1 89 ? 27.422 -9.249 11.439 1.00 95.25 89 SER A C 1
ATOM 662 O O . SER A 1 89 ? 27.353 -10.151 12.277 1.00 95.25 89 SER A O 1
ATOM 664 N N . LYS A 1 90 ? 26.395 -8.944 10.635 1.00 96.50 90 LYS A N 1
ATOM 665 C CA . LYS A 1 90 ? 25.132 -9.685 10.586 1.00 96.50 90 LYS A CA 1
ATOM 666 C C . LYS A 1 90 ? 24.776 -10.100 9.162 1.00 96.50 90 LYS A C 1
ATOM 668 O O . LYS A 1 90 ? 24.890 -9.312 8.228 1.00 96.50 90 LYS A O 1
ATOM 673 N N . CYS A 1 91 ? 24.313 -11.331 9.005 1.00 96.56 91 CYS A N 1
ATOM 674 C CA . CYS A 1 91 ? 23.771 -11.836 7.757 1.00 96.56 91 CYS A CA 1
ATOM 675 C C . CYS A 1 91 ? 22.444 -11.153 7.459 1.00 96.56 91 CYS A C 1
ATOM 677 O O . CYS A 1 91 ? 21.506 -11.232 8.253 1.00 96.56 91 CYS A O 1
ATOM 679 N N . GLN A 1 92 ? 22.382 -10.474 6.321 1.00 95.56 92 GLN A N 1
ATOM 680 C CA . GLN A 1 92 ? 21.221 -9.710 5.885 1.00 95.56 92 GLN A CA 1
ATOM 681 C C . GLN A 1 92 ? 21.021 -9.894 4.384 1.00 95.56 92 GLN A C 1
ATOM 683 O O . GLN A 1 92 ? 21.990 -10.018 3.634 1.00 95.56 92 GLN A O 1
ATOM 688 N N . ASN A 1 93 ? 19.764 -9.875 3.946 1.00 94.56 93 ASN A N 1
ATOM 689 C CA . ASN A 1 93 ? 19.447 -9.717 2.532 1.00 94.56 93 ASN A CA 1
ATOM 690 C C . ASN A 1 93 ? 19.580 -8.237 2.189 1.00 94.56 93 ASN A C 1
ATOM 692 O O . ASN A 1 93 ? 18.855 -7.398 2.723 1.00 94.56 93 ASN A O 1
ATOM 696 N N . VAL A 1 94 ? 20.528 -7.922 1.319 1.00 92.81 94 VAL A N 1
ATOM 697 C CA . VAL A 1 94 ? 20.738 -6.573 0.804 1.00 92.81 94 VAL A CA 1
ATOM 698 C C . VAL A 1 94 ? 20.324 -6.504 -0.650 1.00 92.81 94 VAL A C 1
ATOM 700 O O . VAL A 1 94 ? 20.350 -7.512 -1.355 1.00 92.81 94 VAL A O 1
ATOM 703 N N . MET A 1 95 ? 19.940 -5.312 -1.103 1.00 87.69 95 MET A N 1
ATOM 704 C CA . MET A 1 95 ? 19.739 -5.097 -2.529 1.00 87.69 95 MET A CA 1
ATOM 705 C C . MET A 1 95 ? 21.061 -5.318 -3.258 1.00 87.69 95 MET A C 1
ATOM 707 O O . MET A 1 95 ? 22.102 -4.782 -2.865 1.00 87.69 95 MET A O 1
ATOM 711 N N . ARG A 1 96 ? 21.003 -6.116 -4.320 1.00 82.31 96 ARG A N 1
ATOM 712 C CA . ARG A 1 96 ? 22.108 -6.324 -5.235 1.00 82.31 96 ARG A CA 1
ATOM 713 C C . ARG A 1 96 ? 22.396 -4.993 -5.902 1.00 82.31 96 ARG A C 1
ATOM 715 O O . ARG A 1 96 ? 21.636 -4.545 -6.754 1.00 82.31 96 ARG A O 1
ATOM 722 N N . GLU A 1 97 ? 23.484 -4.347 -5.498 1.00 74.12 97 GLU A N 1
ATOM 723 C CA . GLU A 1 97 ? 23.990 -3.200 -6.241 1.00 74.12 97 GLU A CA 1
ATOM 724 C C . GLU A 1 97 ? 24.333 -3.692 -7.645 1.00 74.12 97 GLU A C 1
ATOM 726 O O . GLU A 1 97 ? 25.256 -4.496 -7.817 1.00 74.12 97 GLU A O 1
ATOM 731 N N . GLU A 1 98 ? 23.568 -3.241 -8.640 1.00 65.50 98 GLU A N 1
ATOM 732 C CA . GLU A 1 98 ? 23.855 -3.459 -10.052 1.00 65.50 98 GLU A CA 1
ATOM 733 C C . GLU A 1 98 ? 25.160 -2.747 -10.394 1.00 65.50 98 GLU A C 1
ATOM 735 O O . GLU A 1 98 ? 25.194 -1.635 -10.918 1.00 65.50 98 GLU A O 1
ATOM 740 N N . ARG A 1 99 ? 26.285 -3.379 -10.062 1.00 60.97 99 ARG A N 1
ATOM 741 C CA . ARG A 1 99 ? 27.551 -2.989 -10.655 1.00 60.97 99 ARG A CA 1
ATOM 742 C C . ARG A 1 99 ? 27.410 -3.334 -12.129 1.00 60.97 99 ARG A C 1
ATOM 744 O O . ARG A 1 99 ? 27.198 -4.511 -12.426 1.00 60.97 99 ARG A O 1
ATOM 751 N N . PRO A 1 100 ? 27.504 -2.358 -13.045 1.00 60.19 100 PRO A N 1
ATOM 752 C CA . PRO A 1 100 ? 27.462 -2.660 -14.462 1.00 60.19 100 PRO A CA 1
ATOM 753 C C . PRO A 1 100 ? 28.582 -3.659 -14.758 1.00 60.19 100 PRO A C 1
ATOM 755 O O . PRO A 1 100 ? 29.768 -3.342 -14.637 1.00 60.19 100 PRO A O 1
ATOM 758 N N . VAL A 1 101 ? 28.200 -4.899 -15.069 1.00 76.81 101 VAL A N 1
ATOM 759 C CA . VAL A 1 101 ? 29.141 -5.935 -15.482 1.00 76.81 101 VAL A CA 1
ATOM 760 C C . VAL A 1 101 ? 29.654 -5.513 -16.850 1.00 76.81 101 VAL A C 1
ATOM 762 O O . VAL A 1 101 ? 28.900 -5.448 -17.820 1.00 76.81 101 VAL A O 1
ATOM 765 N N . ALA A 1 102 ? 30.935 -5.160 -16.916 1.00 81.56 102 ALA A N 1
ATOM 766 C CA . ALA A 1 102 ? 31.577 -4.799 -18.168 1.00 81.56 102 ALA A CA 1
ATOM 767 C C . ALA A 1 102 ? 31.795 -6.069 -19.001 1.00 81.56 102 ALA A C 1
ATOM 769 O O . ALA A 1 102 ? 32.730 -6.831 -18.752 1.00 81.56 102 ALA A O 1
ATOM 770 N N . CYS A 1 103 ? 30.921 -6.304 -19.977 1.00 89.31 103 CYS A N 1
ATOM 771 C CA . CYS A 1 103 ? 31.081 -7.387 -20.941 1.00 89.31 103 CYS A CA 1
ATOM 772 C C . CYS A 1 103 ? 32.050 -6.998 -22.068 1.00 89.31 103 CYS A C 1
ATOM 774 O O . CYS A 1 103 ? 32.318 -5.820 -22.317 1.00 89.31 103 CYS A O 1
ATOM 776 N N . THR A 1 104 ? 32.590 -8.002 -22.760 1.00 89.94 104 THR A N 1
ATOM 777 C CA . THR A 1 104 ? 33.424 -7.791 -23.949 1.00 89.94 104 THR A CA 1
ATOM 778 C C . THR A 1 104 ? 32.610 -7.155 -25.078 1.00 89.94 104 THR A C 1
ATOM 780 O O . THR A 1 104 ? 31.407 -7.380 -25.201 1.00 89.94 104 THR A O 1
ATOM 783 N N . LEU A 1 105 ? 33.273 -6.369 -25.930 1.00 89.50 105 LEU A N 1
ATOM 784 C CA . LEU A 1 105 ? 32.652 -5.655 -27.057 1.00 89.50 105 LEU A CA 1
ATOM 785 C C . LEU A 1 105 ? 32.408 -6.560 -28.279 1.00 89.50 105 LEU A C 1
ATOM 787 O O . LEU A 1 105 ? 32.515 -6.118 -29.422 1.00 89.50 105 LEU A O 1
ATOM 791 N N . ASP A 1 106 ? 32.118 -7.838 -28.043 1.00 93.19 106 ASP A N 1
ATOM 792 C CA . ASP A 1 106 ? 31.827 -8.788 -29.111 1.00 93.19 106 ASP A CA 1
ATOM 793 C C . ASP A 1 106 ? 30.457 -8.483 -29.723 1.00 93.19 106 ASP A C 1
ATOM 795 O O . ASP A 1 106 ? 29.513 -8.135 -29.011 1.00 93.19 106 ASP A O 1
ATOM 799 N N . ALA A 1 107 ? 30.334 -8.678 -31.036 1.00 91.56 107 ALA A N 1
ATOM 800 C CA . ALA A 1 107 ? 29.084 -8.524 -31.768 1.00 91.56 107 ALA A CA 1
ATOM 801 C C . ALA A 1 107 ? 28.697 -9.840 -32.457 1.00 91.56 107 ALA A C 1
ATOM 803 O O . ALA A 1 107 ? 29.515 -10.456 -33.143 1.00 91.56 107 ALA A O 1
ATOM 804 N N . LYS A 1 108 ? 27.439 -10.256 -32.302 1.00 92.75 108 LYS A N 1
ATOM 805 C CA . LYS A 1 108 ? 26.827 -11.365 -33.040 1.00 92.75 108 LYS A CA 1
ATOM 806 C C . LYS A 1 108 ? 25.944 -10.787 -34.135 1.00 92.75 108 LYS A C 1
ATOM 808 O O . LYS A 1 108 ? 25.091 -9.951 -33.857 1.00 92.75 108 LYS A O 1
ATOM 813 N N . VAL A 1 109 ? 26.149 -11.239 -35.370 1.00 93.75 109 VAL A N 1
ATOM 814 C CA . VAL A 1 109 ? 25.310 -10.848 -36.508 1.00 93.75 109 VAL A CA 1
ATOM 815 C C . VAL A 1 109 ? 24.028 -11.676 -36.497 1.00 93.75 109 VAL A C 1
ATOM 817 O O . VAL A 1 109 ? 24.073 -12.905 -36.402 1.00 93.75 109 VAL A O 1
ATOM 820 N N . CYS A 1 110 ? 22.898 -10.992 -36.584 1.00 91.50 110 CYS A N 1
ATOM 821 C CA . CYS A 1 110 ? 21.563 -11.564 -36.627 1.00 91.50 110 CYS A CA 1
ATOM 822 C C . CYS A 1 110 ? 21.140 -11.912 -38.067 1.00 91.50 110 CYS A C 1
ATOM 824 O O . CYS A 1 110 ? 21.721 -11.389 -39.022 1.00 91.50 110 CYS A O 1
ATOM 826 N N . PRO A 1 111 ? 20.134 -12.791 -38.264 1.00 89.88 111 PRO A N 1
ATOM 827 C CA . PRO A 1 111 ? 19.664 -13.175 -39.601 1.00 89.88 111 PRO A CA 1
ATOM 828 C C . PRO A 1 111 ? 19.148 -12.007 -40.457 1.00 89.88 111 PRO A C 1
ATOM 830 O O . PRO A 1 111 ? 19.213 -12.072 -41.682 1.00 89.88 111 PRO A O 1
ATOM 833 N N . ASP A 1 112 ? 18.666 -10.937 -39.822 1.00 81.69 112 ASP A N 1
ATOM 834 C CA . ASP A 1 112 ? 18.235 -9.684 -40.456 1.00 81.69 112 ASP A CA 1
ATOM 835 C C . ASP A 1 112 ? 19.411 -8.773 -40.874 1.00 81.69 112 ASP A C 1
ATOM 837 O O . ASP A 1 112 ? 19.203 -7.713 -41.465 1.00 81.69 112 ASP A O 1
ATOM 841 N N . GLY A 1 113 ? 20.651 -9.179 -40.578 1.00 86.44 113 GLY A N 1
ATOM 842 C CA . GLY A 1 113 ? 21.869 -8.412 -40.824 1.00 86.44 113 GLY A CA 1
ATOM 843 C C . GLY A 1 113 ? 22.206 -7.383 -39.739 1.00 86.44 113 GLY A C 1
ATOM 844 O O . GLY A 1 113 ? 23.228 -6.706 -39.862 1.00 86.44 113 GLY A O 1
ATOM 845 N N . SER A 1 114 ? 21.397 -7.260 -38.680 1.00 89.69 114 SER A N 1
ATOM 846 C CA . SER A 1 114 ? 21.719 -6.431 -37.513 1.00 89.69 114 SER A CA 1
ATOM 847 C C . SER A 1 114 ? 22.814 -7.074 -36.648 1.00 89.69 114 SER A C 1
ATOM 849 O O . SER A 1 114 ? 23.222 -8.213 -36.880 1.00 89.69 114 SER A O 1
ATOM 851 N N . ALA A 1 115 ? 23.334 -6.337 -35.664 1.00 89.50 115 ALA A N 1
ATOM 852 C CA . ALA A 1 115 ? 24.355 -6.835 -34.749 1.00 89.50 115 ALA A CA 1
ATOM 853 C C . ALA A 1 115 ? 23.955 -6.582 -33.294 1.00 89.50 115 ALA A C 1
ATOM 855 O O . ALA A 1 115 ? 23.558 -5.473 -32.938 1.00 89.50 115 ALA A O 1
ATOM 856 N N . VAL A 1 116 ? 24.100 -7.604 -32.455 1.00 93.31 116 VAL A N 1
ATOM 857 C CA . VAL A 1 116 ? 23.802 -7.557 -31.018 1.00 93.31 116 VAL A CA 1
ATOM 858 C C . VAL A 1 116 ? 25.069 -7.790 -30.202 1.00 93.31 116 VAL A C 1
ATOM 860 O O . VAL A 1 116 ? 25.929 -8.585 -30.584 1.00 93.31 116 VAL A O 1
ATOM 863 N N . GLY A 1 117 ? 25.198 -7.072 -29.088 1.00 91.31 117 GLY A N 1
ATOM 864 C CA . GLY A 1 117 ? 26.304 -7.219 -28.143 1.00 91.31 117 GLY A CA 1
ATOM 865 C C . GLY A 1 117 ? 25.993 -8.207 -27.020 1.00 91.31 117 GLY A C 1
ATOM 866 O O . GLY A 1 117 ? 24.879 -8.726 -26.914 1.00 91.31 117 GLY A O 1
ATOM 867 N N . ARG A 1 118 ? 26.980 -8.450 -26.158 1.00 91.81 118 ARG A N 1
ATOM 868 C CA . ARG A 1 118 ? 26.781 -9.182 -24.902 1.00 91.81 118 ARG A CA 1
ATOM 869 C C . ARG A 1 118 ? 26.124 -8.292 -23.847 1.00 91.81 118 ARG A C 1
ATOM 871 O O . ARG A 1 118 ? 26.468 -7.117 -23.735 1.00 91.81 118 ARG A O 1
ATOM 878 N N . VAL A 1 119 ? 25.223 -8.859 -23.053 1.00 88.94 119 VAL A N 1
ATOM 879 C CA . VAL A 1 119 ? 24.530 -8.190 -21.945 1.00 88.94 119 VAL A CA 1
ATOM 880 C C . VAL A 1 119 ? 24.759 -8.954 -20.639 1.00 88.94 119 VAL A C 1
ATOM 882 O O . VAL A 1 119 ? 24.836 -10.182 -20.627 1.00 88.94 119 VAL A O 1
ATOM 885 N N . GLY A 1 120 ? 24.940 -8.223 -19.536 1.00 81.12 120 GLY A N 1
ATOM 886 C CA . GLY A 1 120 ? 25.114 -8.813 -18.204 1.00 81.12 120 GLY A CA 1
ATOM 887 C C . GLY A 1 120 ? 23.831 -9.491 -17.695 1.00 81.12 120 GLY A C 1
ATOM 888 O O . GLY A 1 120 ? 22.762 -9.263 -18.259 1.00 81.12 120 GLY A O 1
ATOM 889 N N . PRO A 1 121 ? 23.907 -10.294 -16.618 1.00 76.25 121 PRO A N 1
ATOM 890 C CA . PRO A 1 121 ? 25.075 -10.530 -15.759 1.00 76.25 121 PRO A CA 1
ATOM 891 C C . PRO A 1 121 ? 26.046 -11.604 -16.277 1.00 76.25 121 PRO A C 1
ATOM 893 O O . PRO A 1 121 ? 27.227 -11.548 -15.945 1.00 76.25 121 PRO A O 1
ATOM 896 N N . ASP A 1 122 ? 25.581 -12.524 -17.122 1.00 82.88 122 ASP A N 1
ATOM 897 C CA . ASP A 1 122 ? 26.377 -13.663 -17.607 1.00 82.88 122 ASP A CA 1
ATOM 898 C C . ASP A 1 122 ? 27.152 -13.358 -18.904 1.00 82.88 122 ASP A C 1
ATOM 900 O O . ASP A 1 122 ? 27.871 -14.204 -19.430 1.00 82.88 122 ASP A O 1
ATOM 904 N N . CYS A 1 123 ? 27.038 -12.127 -19.417 1.00 88.94 123 CYS A N 1
ATOM 905 C CA . CYS A 1 123 ? 27.651 -11.680 -20.669 1.00 88.94 123 CYS A CA 1
ATOM 906 C C . CYS A 1 123 ? 27.264 -12.539 -21.883 1.00 88.94 123 CYS A C 1
ATOM 908 O O . CYS A 1 123 ? 28.084 -12.792 -22.770 1.00 88.94 123 CYS A O 1
ATOM 910 N N . GLU A 1 124 ? 25.999 -12.939 -21.959 1.00 92.00 124 GLU A N 1
ATOM 911 C CA . GLU A 1 124 ? 25.427 -13.630 -23.114 1.00 92.00 124 GLU A CA 1
ATOM 912 C C . GLU A 1 124 ? 24.992 -12.642 -24.201 1.00 92.00 124 GLU A C 1
ATOM 914 O O . GLU A 1 124 ? 24.709 -11.478 -23.919 1.00 92.00 124 GLU A O 1
ATOM 919 N N . PHE A 1 125 ? 24.964 -13.077 -25.466 1.00 92.31 125 PHE A N 1
ATOM 920 C CA . PHE A 1 125 ? 24.474 -12.221 -26.554 1.00 92.31 125 PHE A CA 1
ATOM 921 C C . PHE A 1 125 ? 22.995 -11.898 -26.351 1.00 92.31 125 PHE A C 1
ATOM 923 O O . PHE A 1 125 ? 22.189 -12.805 -26.143 1.00 92.31 125 PHE A O 1
ATOM 930 N N . ALA A 1 126 ? 22.636 -10.619 -26.480 1.00 88.44 126 ALA A N 1
ATOM 931 C CA . ALA A 1 126 ? 21.235 -10.224 -26.518 1.00 88.44 126 ALA A CA 1
ATOM 932 C C . ALA A 1 126 ? 20.494 -10.952 -27.666 1.00 88.44 126 ALA A C 1
ATOM 934 O O . ALA A 1 126 ? 21.112 -11.278 -28.687 1.00 88.44 126 ALA A O 1
ATOM 935 N N . PRO A 1 127 ? 19.188 -11.234 -27.518 1.00 86.50 127 PRO A N 1
ATOM 936 C CA . PRO A 1 127 ? 18.387 -11.842 -28.577 1.00 86.50 127 PRO A CA 1
ATOM 937 C C . PRO A 1 127 ? 18.331 -10.952 -29.827 1.00 86.50 127 PRO A C 1
ATOM 939 O O . PRO A 1 127 ? 18.429 -9.726 -29.742 1.00 86.50 127 PRO A O 1
ATOM 942 N N . CYS A 1 128 ? 18.174 -11.577 -30.995 1.00 86.88 128 CYS A N 1
ATOM 943 C CA . CYS A 1 128 ? 18.038 -10.864 -32.260 1.00 86.88 128 CYS A CA 1
ATOM 944 C C . CYS A 1 128 ? 16.640 -10.249 -32.394 1.00 86.88 128 CYS A C 1
ATOM 946 O O . CYS A 1 128 ? 15.636 -10.853 -32.014 1.00 86.88 128 CYS A O 1
ATOM 948 N N . SER A 1 129 ? 16.563 -9.051 -32.975 1.00 70.81 129 SER A N 1
ATOM 949 C CA . SER A 1 129 ? 15.294 -8.396 -33.299 1.00 70.81 129 SER A CA 1
ATOM 950 C C . SER A 1 129 ? 14.539 -9.227 -34.345 1.00 70.81 129 SER A C 1
ATOM 952 O O . SER A 1 129 ? 14.923 -9.253 -35.510 1.00 70.81 129 SER A O 1
ATOM 954 N N . GLY A 1 130 ? 13.489 -9.936 -33.927 1.00 65.25 130 GLY A N 1
ATOM 955 C CA . GLY A 1 130 ? 12.699 -10.826 -34.790 1.00 65.25 130 GLY A CA 1
ATOM 956 C C . GLY A 1 130 ? 12.334 -12.172 -34.159 1.00 65.25 130 GLY A C 1
ATOM 957 O O . GLY A 1 130 ? 11.452 -12.848 -34.682 1.00 65.25 130 GLY A O 1
ATOM 958 N N . ASP A 1 131 ? 12.962 -12.533 -33.035 1.00 63.94 131 ASP A N 1
ATOM 959 C CA . ASP A 1 131 ? 12.643 -13.764 -32.292 1.00 63.94 131 ASP A CA 1
ATOM 960 C C . ASP A 1 131 ? 11.452 -13.595 -31.319 1.00 63.94 131 ASP A C 1
ATOM 962 O O . ASP A 1 131 ? 10.859 -14.576 -30.881 1.00 63.94 131 ASP A O 1
ATOM 966 N N . GLU A 1 132 ? 11.045 -12.354 -31.043 1.00 58.94 132 GLU A N 1
ATOM 967 C CA . GLU A 1 132 ? 9.812 -11.994 -30.333 1.00 58.94 132 GLU A CA 1
ATOM 968 C C . GLU A 1 132 ? 8.850 -11.335 -31.339 1.00 58.94 132 GLU A C 1
ATOM 970 O O . GLU A 1 132 ? 9.316 -10.545 -32.173 1.00 58.94 132 GLU A O 1
ATOM 975 N N . PRO A 1 133 ? 7.527 -11.599 -31.301 1.00 53.12 133 PRO A N 1
ATOM 976 C CA . PRO A 1 133 ? 6.579 -10.807 -32.074 1.00 53.12 133 PRO A CA 1
ATOM 977 C C . PRO A 1 133 ? 6.759 -9.354 -31.646 1.00 53.12 133 PRO A C 1
ATOM 979 O O . PRO A 1 133 ? 6.480 -9.002 -30.501 1.00 53.12 133 PRO A O 1
ATOM 982 N N . ALA A 1 134 ? 7.293 -8.530 -32.550 1.00 50.97 134 ALA A N 1
ATOM 983 C CA . ALA A 1 134 ? 7.557 -7.134 -32.258 1.00 50.97 134 ALA A CA 1
ATOM 984 C C . ALA A 1 134 ? 6.268 -6.525 -31.688 1.00 50.97 134 ALA A C 1
ATOM 986 O O . ALA A 1 134 ? 5.238 -6.594 -32.372 1.00 50.97 134 ALA A O 1
ATOM 987 N N . PRO A 1 135 ? 6.279 -5.954 -30.465 1.00 54.06 135 PRO A N 1
ATOM 988 C CA . PRO A 1 135 ? 5.160 -5.132 -30.052 1.00 54.06 135 PRO A CA 1
ATOM 989 C C . PRO A 1 135 ? 5.008 -4.087 -31.149 1.00 54.06 135 PRO A C 1
ATOM 991 O O . PRO A 1 135 ? 6.002 -3.474 -31.560 1.00 54.06 135 PRO A O 1
ATOM 994 N N . ALA A 1 136 ? 3.794 -3.974 -31.694 1.00 62.59 136 ALA A N 1
ATOM 995 C CA . ALA A 1 136 ? 3.486 -2.983 -32.708 1.00 62.59 136 ALA A CA 1
ATOM 996 C C . ALA A 1 136 ? 4.131 -1.665 -32.269 1.00 62.59 136 ALA A C 1
ATOM 998 O O . ALA A 1 136 ? 3.999 -1.262 -31.112 1.00 62.59 136 ALA A O 1
ATOM 999 N N . ALA A 1 137 ? 4.942 -1.061 -33.139 1.00 72.25 137 ALA A N 1
ATOM 1000 C CA . ALA A 1 137 ? 5.638 0.170 -32.803 1.00 72.25 137 ALA A CA 1
ATOM 1001 C C . ALA A 1 137 ? 4.585 1.270 -32.631 1.00 72.25 137 ALA A C 1
ATOM 1003 O O . ALA A 1 137 ? 4.183 1.922 -33.595 1.00 72.25 137 ALA A O 1
ATOM 1004 N N . CYS A 1 138 ? 4.087 1.423 -31.408 1.00 82.75 138 CYS A N 1
ATOM 1005 C CA . CYS A 1 138 ? 3.032 2.366 -31.113 1.00 82.75 138 CYS A CA 1
ATOM 1006 C C . CYS A 1 138 ? 3.579 3.790 -31.145 1.00 82.75 138 CYS A C 1
ATOM 1008 O O . CYS A 1 138 ? 4.759 4.056 -30.886 1.00 82.75 138 CYS A O 1
ATOM 1010 N N . THR A 1 139 ? 2.702 4.734 -31.462 1.00 85.94 139 THR A N 1
ATOM 1011 C CA . THR A 1 139 ? 3.028 6.152 -31.368 1.00 85.94 139 THR A CA 1
ATOM 1012 C C . THR A 1 139 ? 3.372 6.503 -29.918 1.00 85.94 139 THR A C 1
ATOM 1014 O O . THR A 1 139 ? 2.749 6.013 -28.977 1.00 85.94 139 THR A O 1
ATOM 1017 N N . LYS A 1 140 ? 4.383 7.361 -29.718 1.00 85.81 140 LYS A N 1
ATOM 1018 C CA . LYS A 1 140 ? 4.861 7.799 -28.387 1.00 85.81 140 LYS A CA 1
ATOM 1019 C C . LYS A 1 140 ? 3.952 8.852 -27.744 1.00 85.81 140 LYS A C 1
ATOM 1021 O O . LYS A 1 140 ? 4.418 9.785 -27.094 1.00 85.81 140 LYS A O 1
ATOM 1026 N N . GLU A 1 141 ? 2.659 8.742 -27.996 1.00 88.12 141 GLU A N 1
ATOM 1027 C CA . GLU A 1 141 ? 1.659 9.644 -27.451 1.00 88.12 141 GLU A CA 1
ATOM 1028 C C . GLU A 1 141 ? 1.335 9.230 -26.018 1.00 88.12 141 GLU A C 1
ATOM 1030 O O . GLU A 1 141 ? 1.339 8.044 -25.681 1.00 88.12 141 GLU A O 1
ATOM 1035 N N . LEU A 1 142 ? 1.057 10.228 -25.185 1.00 89.38 142 LEU A N 1
ATOM 1036 C CA . LEU A 1 142 ? 0.735 10.056 -23.778 1.00 89.38 142 LEU A CA 1
ATOM 1037 C C . LEU A 1 142 ? -0.725 10.456 -23.569 1.00 89.38 142 LEU A C 1
ATOM 1039 O O . LEU A 1 142 ? -1.109 11.580 -23.897 1.00 89.38 142 LEU A O 1
ATOM 1043 N N . HIS A 1 143 ? -1.532 9.549 -23.034 1.00 88.88 143 HIS A N 1
ATOM 1044 C CA . HIS A 1 143 ? -2.852 9.879 -22.522 1.00 88.88 143 HIS A CA 1
ATOM 1045 C C . HIS A 1 143 ? -2.697 10.363 -21.083 1.00 88.88 143 HIS A C 1
ATOM 1047 O O . HIS A 1 143 ? -2.136 9.654 -20.250 1.00 88.88 143 HIS A O 1
ATOM 1053 N N . ILE A 1 144 ? -3.146 11.586 -20.809 1.00 87.25 144 ILE A N 1
ATOM 1054 C CA . ILE A 1 144 ? -3.107 12.156 -19.463 1.00 87.25 144 ILE A CA 1
ATOM 1055 C C . ILE A 1 144 ? -4.342 11.682 -18.703 1.00 87.25 144 ILE A C 1
ATOM 1057 O O . ILE A 1 144 ? -5.469 11.960 -19.112 1.00 87.25 144 ILE A O 1
ATOM 1061 N N . CYS A 1 145 ? -4.108 10.975 -17.607 1.00 82.94 145 CYS A N 1
ATOM 1062 C CA . CYS A 1 145 ? -5.133 10.463 -16.716 1.00 82.94 145 CYS A CA 1
ATOM 1063 C C . CYS A 1 145 ? -5.700 11.570 -15.804 1.00 82.94 145 CYS A C 1
ATOM 1065 O O . CYS A 1 145 ? -5.056 12.608 -15.622 1.00 82.94 145 CYS A O 1
ATOM 1067 N N . PRO A 1 146 ? -6.882 11.364 -15.186 1.00 75.62 146 PRO A N 1
ATOM 1068 C CA . PRO A 1 146 ? -7.478 12.333 -14.255 1.00 75.62 146 PRO A CA 1
ATOM 1069 C C . PRO A 1 146 ? -6.614 12.666 -13.025 1.00 75.62 146 PRO A C 1
ATOM 1071 O O . PRO A 1 146 ? -6.781 13.720 -12.420 1.00 75.62 146 PRO A O 1
ATOM 1074 N N . ASP A 1 147 ? -5.682 11.788 -12.646 1.00 65.56 147 ASP A N 1
ATOM 1075 C CA . ASP A 1 147 ? -4.706 12.017 -11.569 1.00 65.56 147 ASP A CA 1
ATOM 1076 C C . ASP A 1 147 ? -3.473 12.836 -12.020 1.00 65.56 147 ASP A C 1
ATOM 1078 O O . ASP A 1 147 ? -2.601 13.152 -11.210 1.00 65.56 147 ASP A O 1
ATOM 1082 N N . GLY A 1 148 ? -3.397 13.19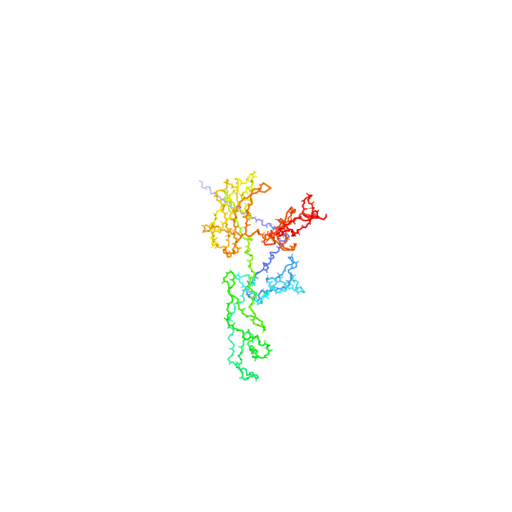6 -13.307 1.00 75.00 148 GLY A N 1
ATOM 1083 C CA . GLY A 1 148 ? -2.282 13.915 -13.923 1.00 75.00 148 GLY A CA 1
ATOM 1084 C C . GLY A 1 148 ? -1.115 13.028 -14.366 1.00 75.00 148 GLY A C 1
ATOM 1085 O O . GLY A 1 148 ? -0.149 13.548 -14.932 1.00 75.00 148 GLY A O 1
ATOM 1086 N N . THR A 1 149 ? -1.179 11.711 -14.143 1.00 80.12 149 THR A N 1
ATOM 1087 C CA . THR A 1 149 ? -0.198 10.765 -14.689 1.00 80.12 149 THR A CA 1
ATOM 1088 C C . THR A 1 149 ? -0.391 10.584 -16.191 1.00 80.12 149 THR A C 1
ATOM 1090 O O . THR A 1 149 ? -1.405 10.976 -16.768 1.00 80.12 149 THR A O 1
ATOM 1093 N N . GLY A 1 150 ? 0.618 10.023 -16.850 1.00 88.56 150 GLY A N 1
ATOM 1094 C CA . GLY A 1 150 ? 0.573 9.748 -18.275 1.00 88.56 150 GLY A CA 1
ATOM 1095 C C . GLY A 1 150 ? 0.706 8.262 -18.564 1.00 88.56 150 GLY A C 1
ATOM 1096 O O . GLY A 1 150 ? 1.659 7.636 -18.100 1.00 88.56 150 GLY A O 1
ATOM 1097 N N . VAL A 1 151 ? -0.192 7.721 -19.384 1.00 92.00 151 VAL A N 1
ATOM 1098 C CA . VAL A 1 151 ? -0.133 6.337 -19.874 1.00 92.00 151 VAL A CA 1
ATOM 1099 C C . VAL A 1 151 ? 0.122 6.300 -21.379 1.00 92.00 151 VAL A C 1
ATOM 1101 O O . VAL A 1 151 ? -0.402 7.110 -22.144 1.00 92.00 151 VAL A O 1
ATOM 1104 N N . GLY A 1 152 ? 0.991 5.386 -21.806 1.00 90.50 152 GLY A N 1
ATOM 1105 C CA . GLY A 1 152 ? 1.317 5.168 -23.215 1.00 90.50 152 GLY A CA 1
ATOM 1106 C C . GLY A 1 152 ? 0.414 4.122 -23.865 1.00 90.50 152 GLY A C 1
ATOM 1107 O O . GLY A 1 152 ? -0.358 3.435 -23.196 1.00 90.50 152 GLY A O 1
ATOM 1108 N N . ARG A 1 153 ? 0.534 3.984 -25.185 1.00 90.25 153 ARG A N 1
ATOM 1109 C CA . ARG A 1 153 ? -0.085 2.883 -25.931 1.00 90.25 153 ARG A CA 1
ATOM 1110 C C . ARG A 1 153 ? 0.660 1.571 -25.684 1.00 90.25 153 ARG A C 1
ATOM 1112 O O . ARG A 1 153 ? 1.891 1.559 -25.675 1.00 90.25 153 ARG A O 1
ATOM 1119 N N . THR A 1 154 ? -0.072 0.480 -25.513 1.00 85.88 154 THR A N 1
ATOM 1120 C CA . THR A 1 154 ? 0.454 -0.867 -25.279 1.00 85.88 154 THR A CA 1
ATOM 1121 C C . THR A 1 154 ? -0.326 -1.903 -26.096 1.00 85.88 154 THR A C 1
ATOM 1123 O O . THR A 1 154 ? -1.381 -1.620 -26.665 1.00 85.88 154 THR A O 1
ATOM 1126 N N . GLY A 1 155 ? 0.218 -3.119 -26.182 1.00 80.12 155 GLY A N 1
ATOM 1127 C CA . GLY A 1 155 ? -0.429 -4.240 -26.861 1.00 80.12 155 GLY A CA 1
ATOM 1128 C C . GLY A 1 155 ? -0.320 -4.224 -28.395 1.00 80.12 155 GLY A C 1
ATOM 1129 O O . GLY A 1 155 ? 0.201 -3.276 -28.987 1.00 80.12 155 GLY A O 1
ATOM 1130 N N . PRO A 1 156 ? -0.786 -5.300 -29.051 1.00 79.25 156 PRO A N 1
ATOM 1131 C CA . PRO A 1 156 ? -0.701 -5.470 -30.505 1.00 79.25 156 PRO A CA 1
ATOM 1132 C C . PRO A 1 156 ? -1.555 -4.459 -31.284 1.00 79.25 156 PRO A C 1
ATOM 1134 O O . PRO A 1 156 ? -1.208 -4.120 -32.413 1.00 79.25 156 PRO A O 1
ATOM 1137 N N . ASP A 1 157 ? -2.618 -3.942 -30.664 1.00 82.81 157 ASP A N 1
ATOM 1138 C CA . ASP A 1 157 ? -3.538 -2.969 -31.262 1.00 82.81 157 ASP A CA 1
ATOM 1139 C C . ASP A 1 157 ? -3.210 -1.512 -30.882 1.00 82.81 157 ASP A C 1
ATOM 1141 O O . ASP A 1 157 ? -3.896 -0.580 -31.302 1.00 82.81 157 ASP A O 1
ATOM 1145 N N . CYS A 1 158 ? -2.131 -1.287 -30.119 1.00 86.56 158 CYS A N 1
ATOM 1146 C CA . CYS A 1 158 ? -1.686 0.038 -29.686 1.00 86.56 158 CYS A CA 1
ATOM 1147 C C . CYS A 1 158 ? -2.772 0.866 -28.981 1.00 86.56 158 CYS A C 1
ATOM 1149 O O . CYS A 1 158 ? -2.893 2.077 -29.206 1.00 86.56 158 CYS A O 1
ATOM 1151 N N . GLU A 1 159 ? -3.554 0.241 -28.109 1.00 89.94 159 GLU A N 1
ATOM 1152 C CA . GLU A 1 159 ? -4.522 0.936 -27.261 1.00 89.94 159 GLU A CA 1
ATOM 1153 C C . GLU A 1 159 ? -3.817 1.587 -26.068 1.00 89.94 159 GLU A C 1
ATOM 1155 O O . GLU A 1 159 ? -2.762 1.126 -25.639 1.00 89.94 159 GLU A O 1
ATOM 1160 N N . PHE A 1 160 ? -4.354 2.687 -25.533 1.00 91.75 160 PHE A N 1
ATOM 1161 C CA . PHE A 1 160 ? -3.800 3.255 -24.301 1.00 91.75 160 PHE A CA 1
ATOM 1162 C C . PHE A 1 160 ? -3.956 2.252 -23.162 1.00 91.75 160 PHE A C 1
ATOM 1164 O O . PHE A 1 160 ? -5.042 1.706 -22.968 1.00 91.75 160 PHE A O 1
ATOM 1171 N N . ALA A 1 161 ? -2.882 2.039 -22.399 1.00 88.94 161 ALA A N 1
ATOM 1172 C CA . ALA A 1 161 ? -2.994 1.296 -21.155 1.00 88.94 161 ALA A CA 1
ATOM 1173 C C . ALA A 1 161 ? -4.068 1.958 -20.269 1.00 88.94 161 ALA A C 1
ATOM 1175 O O . ALA A 1 161 ? -4.183 3.189 -20.281 1.00 88.94 161 ALA A O 1
ATOM 1176 N N . PRO A 1 162 ? -4.859 1.176 -19.515 1.00 87.12 162 PRO A N 1
ATOM 1177 C CA . PRO A 1 162 ? -5.803 1.747 -18.570 1.00 87.12 162 PRO A CA 1
ATOM 1178 C C . PRO A 1 162 ? -5.062 2.679 -17.610 1.00 87.12 162 PRO A C 1
ATOM 1180 O O . PRO A 1 162 ? -3.936 2.391 -17.192 1.00 87.12 162 PRO A O 1
ATOM 1183 N N . CYS A 1 163 ? -5.692 3.807 -17.278 1.00 83.06 163 CYS A N 1
ATOM 1184 C CA . CYS A 1 163 ? -5.179 4.669 -16.225 1.00 83.06 163 CYS A CA 1
ATOM 1185 C C . CYS A 1 163 ? -5.011 3.849 -14.946 1.00 83.06 163 CYS A C 1
ATOM 1187 O O . CYS A 1 163 ? -5.845 2.969 -14.697 1.00 83.06 163 CYS A O 1
ATOM 1189 N N . PRO A 1 164 ? -3.965 4.115 -14.144 1.00 75.88 164 PRO A N 1
ATOM 1190 C CA . PRO A 1 164 ? -3.891 3.523 -12.823 1.00 75.88 164 PRO A CA 1
ATOM 1191 C C . PRO A 1 164 ? -5.222 3.800 -12.126 1.00 75.88 164 PRO A C 1
ATOM 1193 O O . PRO A 1 164 ? -5.676 4.948 -12.071 1.00 75.88 164 PRO A O 1
ATOM 1196 N N . GLU A 1 165 ? -5.879 2.739 -11.649 1.00 61.78 165 GLU A N 1
ATOM 1197 C CA . GLU A 1 165 ? -6.962 2.925 -10.692 1.00 61.78 165 GLU A CA 1
ATOM 1198 C C . GLU A 1 165 ? -6.393 3.803 -9.581 1.00 61.78 165 GLU A C 1
ATOM 1200 O O . GLU A 1 165 ? -5.226 3.596 -9.223 1.00 61.78 165 GLU A O 1
ATOM 1205 N N . PRO A 1 166 ? -7.136 4.818 -9.096 1.00 55.72 166 PRO A N 1
ATOM 1206 C CA . PRO A 1 166 ? -6.643 5.675 -8.037 1.00 55.72 166 PRO A CA 1
ATOM 1207 C C . PRO A 1 166 ? -6.229 4.742 -6.915 1.00 55.72 166 PRO A C 1
ATOM 1209 O O . PRO A 1 166 ? -7.090 4.143 -6.271 1.00 55.72 166 PRO A O 1
ATOM 1212 N N . ALA A 1 167 ? -4.915 4.553 -6.760 1.00 49.03 167 ALA A N 1
ATOM 1213 C CA . ALA A 1 167 ? -4.378 3.733 -5.704 1.00 49.03 167 ALA A CA 1
ATOM 1214 C C . ALA A 1 167 ? -4.964 4.373 -4.462 1.00 49.03 167 ALA A C 1
ATOM 1216 O O . ALA A 1 167 ? -4.671 5.543 -4.187 1.00 49.03 167 ALA A O 1
ATOM 1217 N N . GLY A 1 168 ? -5.904 3.670 -3.822 1.00 45.00 168 GLY A N 1
ATOM 1218 C CA . GLY A 1 168 ? -6.506 4.141 -2.593 1.00 45.00 168 GLY A CA 1
ATOM 1219 C C . GLY A 1 168 ? -5.338 4.594 -1.744 1.00 45.00 168 GLY A C 1
ATOM 1220 O O . GLY A 1 168 ? -4.378 3.841 -1.578 1.00 45.00 168 GLY A O 1
ATOM 1221 N N . VAL A 1 169 ? -5.326 5.872 -1.364 1.00 46.75 169 VAL A N 1
ATOM 1222 C CA . VAL A 1 169 ? -4.263 6.361 -0.495 1.00 46.75 169 VAL A CA 1
ATOM 1223 C C . VAL A 1 169 ? -4.350 5.462 0.722 1.00 46.75 169 VAL A C 1
ATOM 1225 O O . VAL A 1 169 ? -5.389 5.462 1.371 1.00 46.75 169 VAL A O 1
ATOM 1228 N N . ASP A 1 170 ? -3.334 4.640 0.964 1.00 45.81 170 ASP A N 1
ATOM 1229 C CA . ASP A 1 170 ? -3.336 3.752 2.114 1.00 45.81 170 ASP A CA 1
ATOM 1230 C C . ASP A 1 170 ? -3.300 4.636 3.363 1.00 45.81 170 ASP A C 1
ATOM 1232 O O . ASP A 1 170 ? -2.326 5.344 3.635 1.00 45.81 170 ASP A O 1
ATOM 1236 N N . LEU A 1 171 ? -4.443 4.707 4.046 1.00 48.44 171 LEU A N 1
ATOM 1237 C CA . LEU A 1 171 ? -4.643 5.548 5.220 1.00 48.44 171 LEU A CA 1
ATOM 1238 C C . LEU A 1 171 ? -4.221 4.827 6.500 1.00 48.44 171 LEU A C 1
ATOM 1240 O O . LEU A 1 171 ? -4.422 5.389 7.577 1.00 48.44 171 LEU A O 1
ATOM 1244 N N . SER A 1 172 ? -3.642 3.623 6.402 1.00 51.16 172 SER A N 1
ATOM 1245 C CA . SER A 1 172 ? -3.194 2.827 7.549 1.00 51.16 172 SER A CA 1
ATOM 1246 C C . SER A 1 172 ? -2.276 3.592 8.499 1.00 51.16 172 SER A C 1
ATOM 1248 O O . SER A 1 172 ? -2.280 3.325 9.698 1.00 51.16 172 SER A O 1
ATOM 1250 N N . ASP A 1 173 ? -1.524 4.562 7.973 1.00 52.78 173 ASP A N 1
ATOM 1251 C CA . ASP A 1 173 ? -0.507 5.302 8.722 1.00 52.78 173 ASP A CA 1
ATOM 1252 C C . ASP A 1 173 ? -1.023 6.649 9.263 1.00 52.78 173 ASP A C 1
ATOM 1254 O O . ASP A 1 173 ? -0.263 7.423 9.862 1.00 52.78 173 ASP A O 1
ATOM 1258 N N . ALA A 1 174 ? -2.294 6.986 9.009 1.00 55.47 174 ALA A N 1
ATOM 1259 C CA . ALA A 1 174 ? -2.899 8.230 9.470 1.00 55.47 174 ALA A CA 1
ATOM 1260 C C . ALA A 1 174 ? -3.205 8.154 10.968 1.00 55.47 174 ALA A C 1
ATOM 1262 O O . ALA A 1 174 ? -3.937 7.284 11.431 1.00 55.47 174 ALA A O 1
ATOM 1263 N N . HIS A 1 175 ? -2.699 9.124 11.720 1.00 63.06 175 HIS A N 1
ATOM 1264 C CA . HIS A 1 175 ? -2.915 9.255 13.151 1.00 63.06 175 HIS A CA 1
ATOM 1265 C C . HIS A 1 175 ? -3.582 10.601 13.477 1.00 63.06 175 HIS A C 1
ATOM 1267 O O . HIS A 1 175 ? -3.305 11.633 12.877 1.00 63.06 175 HIS A O 1
ATOM 1273 N N . TRP A 1 176 ? -4.464 10.620 14.462 1.00 65.44 176 TRP A N 1
ATOM 1274 C CA . TRP A 1 176 ? -5.155 11.781 15.002 1.00 65.44 176 TRP A CA 1
ATOM 1275 C C . TRP A 1 176 ? -4.479 12.187 16.304 1.00 65.44 176 TRP A C 1
ATOM 1277 O O . TRP A 1 176 ? -4.277 11.342 17.176 1.00 65.44 176 TRP A O 1
ATOM 1287 N N . GLN A 1 177 ? -4.129 13.467 16.439 1.00 65.75 177 GLN A N 1
ATOM 1288 C CA . GLN A 1 177 ? -3.687 14.003 17.726 1.00 65.75 177 GLN A CA 1
ATOM 1289 C C . GLN A 1 177 ? -4.920 14.540 18.444 1.00 65.75 177 GLN A C 1
ATOM 1291 O O . GLN A 1 177 ? -5.576 15.450 17.943 1.00 65.75 177 GLN A O 1
ATOM 1296 N N . CYS A 1 178 ? -5.266 13.984 19.594 1.00 70.44 178 CYS A N 1
ATOM 1297 C CA . CYS A 1 178 ? -6.418 14.449 20.353 1.00 70.44 178 CYS A CA 1
ATOM 1298 C C . CYS A 1 178 ? -6.067 15.713 21.168 1.00 70.44 178 CYS A C 1
ATOM 1300 O O . CYS A 1 178 ? -4.897 16.083 21.294 1.00 70.44 178 CYS A O 1
ATOM 1302 N N . GLU A 1 179 ? -7.067 16.393 21.743 1.00 69.62 179 GLU A N 1
ATOM 1303 C CA . GLU A 1 179 ? -6.836 17.596 22.572 1.00 69.62 179 GLU A CA 1
ATOM 1304 C C . GLU A 1 179 ? -5.961 17.321 23.806 1.00 69.62 179 GLU A C 1
ATOM 1306 O O . GLU A 1 179 ? -5.254 18.210 24.277 1.00 69.62 179 GLU A O 1
ATOM 1311 N N . ASP A 1 180 ? -5.966 16.081 24.302 1.00 73.75 180 ASP A N 1
ATOM 1312 C CA . ASP A 1 180 ? -5.106 15.617 25.395 1.00 73.75 180 ASP A CA 1
ATOM 1313 C C . ASP A 1 180 ? -3.648 15.346 24.962 1.00 73.75 180 ASP A C 1
ATOM 1315 O O . ASP A 1 180 ? -2.815 14.959 25.782 1.00 73.75 180 ASP A O 1
ATOM 1319 N N . GLY A 1 181 ? -3.329 15.553 23.679 1.00 69.25 181 GLY A N 1
ATOM 1320 C CA . GLY A 1 181 ? -2.016 15.318 23.085 1.00 69.25 181 GLY A CA 1
ATOM 1321 C C . GLY A 1 181 ? -1.729 13.857 22.728 1.00 69.25 181 GLY A C 1
ATOM 1322 O O . GLY A 1 181 ? -0.637 13.573 22.233 1.00 69.25 181 GLY A O 1
ATOM 1323 N N . SER A 1 182 ? -2.670 12.935 22.961 1.00 73.38 182 SER A N 1
ATOM 1324 C CA . SER A 1 182 ? -2.516 11.520 22.625 1.00 73.38 182 SER A CA 1
ATOM 1325 C C . SER A 1 182 ? -2.728 11.242 21.136 1.00 73.38 182 SER A C 1
ATOM 1327 O O . SER A 1 182 ? -3.442 11.965 20.444 1.00 73.38 182 SER A O 1
ATOM 1329 N N . TRP A 1 183 ? -2.089 10.177 20.649 1.00 66.69 183 TRP A N 1
ATOM 1330 C CA . TRP A 1 183 ? -2.184 9.716 19.265 1.00 66.69 183 TRP A CA 1
ATOM 1331 C C . TRP A 1 183 ? -3.202 8.577 19.134 1.00 66.69 183 TRP A C 1
ATOM 1333 O O . TRP A 1 183 ? -3.249 7.679 19.986 1.00 66.69 183 TRP A O 1
ATOM 1343 N N . ARG A 1 184 ? -4.031 8.618 18.085 1.00 69.50 184 ARG A N 1
ATOM 1344 C CA . ARG A 1 184 ? -5.096 7.642 17.793 1.00 69.50 184 ARG A CA 1
ATOM 1345 C C . ARG A 1 184 ? -5.174 7.326 16.309 1.00 69.50 184 ARG A C 1
ATOM 1347 O O . ARG A 1 184 ? -4.867 8.182 15.500 1.00 69.50 184 ARG A O 1
ATOM 1354 N N . ASN A 1 185 ? -5.658 6.150 15.933 1.00 63.12 185 ASN A N 1
ATOM 1355 C CA . ASN A 1 185 ? -5.723 5.764 14.517 1.00 63.12 185 ASN A CA 1
ATOM 1356 C C . ASN A 1 185 ? -7.041 6.208 13.861 1.00 63.12 185 ASN A C 1
ATOM 1358 O O . ASN A 1 185 ? -7.152 6.218 12.642 1.00 63.12 185 ASN A O 1
ATOM 1362 N N . ASN A 1 186 ? -8.041 6.605 14.660 1.00 60.81 186 ASN A N 1
ATOM 1363 C CA . ASN A 1 186 ? -9.350 7.025 14.162 1.00 60.81 186 ASN A CA 1
ATOM 1364 C C . ASN A 1 186 ? -9.822 8.331 14.838 1.00 60.81 186 ASN A C 1
ATOM 1366 O O . ASN A 1 186 ? -9.611 8.491 16.044 1.00 60.81 186 ASN A O 1
ATOM 1370 N N . PRO A 1 187 ? -10.526 9.237 14.126 1.00 60.41 187 PRO A N 1
ATOM 1371 C CA . PRO A 1 187 ? -11.002 10.500 14.695 1.00 60.41 187 PRO A CA 1
ATOM 1372 C C . PRO A 1 187 ? -11.974 10.284 15.850 1.00 60.41 187 PRO A C 1
ATOM 1374 O O . PRO A 1 187 ? -11.945 11.001 16.844 1.00 60.41 187 PRO A O 1
ATOM 1377 N N . GLU A 1 188 ? -12.802 9.249 15.740 1.00 64.06 188 GLU A N 1
ATOM 1378 C CA . GLU A 1 188 ? -13.818 8.885 16.733 1.00 64.06 188 GLU A CA 1
ATOM 1379 C C . GLU A 1 188 ? -13.209 8.488 18.082 1.00 64.06 188 GLU A C 1
ATOM 1381 O O . GLU A 1 188 ? -13.887 8.506 19.103 1.00 64.06 188 GLU A O 1
ATOM 1386 N N . GLN A 1 189 ? -11.915 8.158 18.106 1.00 69.69 189 GLN A N 1
ATOM 1387 C CA . GLN A 1 189 ? -11.177 7.890 19.338 1.00 69.69 189 GLN A CA 1
ATOM 1388 C C . GLN A 1 189 ? -10.686 9.175 20.022 1.00 69.69 189 GLN A C 1
ATOM 1390 O O . GLN A 1 189 ? -10.276 9.123 21.180 1.00 69.69 189 GLN A O 1
ATOM 1395 N N . CYS A 1 190 ? -10.697 10.307 19.311 1.00 65.12 190 CYS A N 1
ATOM 1396 C CA . CYS A 1 190 ? -10.326 11.618 19.835 1.00 65.12 190 CYS A CA 1
ATOM 1397 C C . CYS A 1 190 ? -11.527 12.471 20.239 1.00 65.12 190 CYS A C 1
ATOM 1399 O O . CYS A 1 190 ? -11.362 13.397 21.032 1.00 65.12 190 CYS A O 1
ATOM 1401 N N . PHE A 1 191 ? -12.712 12.209 19.685 1.00 68.50 191 PHE A N 1
ATOM 1402 C CA . PHE A 1 191 ? -13.911 12.973 20.002 1.00 68.50 191 PHE A CA 1
ATOM 1403 C C . PHE A 1 191 ? -15.189 12.159 19.828 1.00 68.50 191 PHE A C 1
ATOM 1405 O O . PHE A 1 191 ? -15.344 11.390 18.881 1.00 68.50 191 PHE A O 1
ATOM 1412 N N . GLU A 1 192 ? -16.147 12.400 20.719 1.00 70.62 192 GLU A N 1
ATOM 1413 C CA . GLU A 1 192 ? -17.495 11.859 20.596 1.00 70.62 192 GLU A CA 1
ATOM 1414 C C . GLU A 1 192 ? -18.240 12.586 19.468 1.00 70.62 192 GLU A C 1
ATOM 1416 O O . GLU A 1 192 ? -18.581 13.766 19.573 1.00 70.62 192 GLU A O 1
ATOM 1421 N N . ASN A 1 193 ? -18.501 11.889 18.359 1.00 69.31 193 ASN A N 1
ATOM 1422 C CA . ASN A 1 193 ? -19.318 12.405 17.259 1.00 69.31 193 ASN A CA 1
ATOM 1423 C C . ASN A 1 193 ? -20.815 12.211 17.553 1.00 69.31 193 ASN A C 1
ATOM 1425 O O . ASN A 1 193 ? -21.495 11.440 16.875 1.00 69.31 193 ASN A O 1
ATOM 1429 N N . THR A 1 194 ? -21.317 12.889 18.584 1.00 78.25 194 THR A N 1
ATOM 1430 C CA . THR A 1 194 ? -22.725 12.817 18.997 1.00 78.25 194 THR A CA 1
ATOM 1431 C C . THR A 1 194 ? -23.491 14.094 18.658 1.00 78.25 194 THR A C 1
ATOM 1433 O O . THR A 1 194 ? -22.976 15.197 18.847 1.00 78.25 194 THR A O 1
ATOM 1436 N N . CYS A 1 195 ? -24.742 13.966 18.223 1.00 82.81 195 CYS A N 1
ATOM 1437 C CA . CYS A 1 195 ? -25.653 15.083 17.960 1.00 82.81 195 CYS A CA 1
ATOM 1438 C C . CYS A 1 195 ? -27.088 14.764 18.395 1.00 82.81 195 CYS A C 1
ATOM 1440 O O . CYS A 1 195 ? -27.495 13.604 18.438 1.00 82.81 195 CYS A O 1
ATOM 1442 N N . VAL A 1 196 ? -27.874 15.806 18.685 1.00 91.31 196 VAL A N 1
ATOM 1443 C CA . VAL A 1 196 ? -29.311 15.699 19.002 1.00 91.31 196 VAL A CA 1
ATOM 1444 C C . VAL A 1 196 ? -30.160 16.252 17.854 1.00 91.31 196 VAL A C 1
ATOM 1446 O O . VAL A 1 196 ? -31.282 15.810 17.614 1.00 91.31 196 VAL A O 1
ATOM 1449 N N . SER A 1 197 ? -29.619 17.219 17.118 1.00 91.19 197 SER A N 1
ATOM 1450 C CA . SER A 1 197 ? -30.285 17.936 16.040 1.00 91.19 197 SER A CA 1
ATOM 1451 C C . SER A 1 197 ? -29.315 18.253 14.902 1.00 91.19 197 SER A C 1
ATOM 1453 O O . SER A 1 197 ? -28.102 18.325 15.092 1.00 91.19 197 SER A O 1
ATOM 1455 N N . ASN A 1 198 ? -29.844 18.520 13.703 1.00 86.94 198 ASN A N 1
ATOM 1456 C CA . ASN A 1 198 ? -29.018 18.925 12.556 1.00 86.94 198 ASN A CA 1
ATOM 1457 C C . ASN A 1 198 ? -28.191 20.189 12.840 1.00 86.94 198 ASN A C 1
ATOM 1459 O O . ASN A 1 198 ? -27.110 20.356 12.284 1.00 86.94 198 ASN A O 1
ATOM 1463 N N . SER A 1 199 ? -28.680 21.073 13.717 1.00 88.94 199 SER A N 1
ATOM 1464 C CA . SER A 1 199 ? -27.963 22.285 14.106 1.00 88.94 199 SER A CA 1
ATOM 1465 C C . SER A 1 199 ? -26.731 22.031 14.968 1.00 88.94 199 SER A C 1
ATOM 1467 O O . SER A 1 199 ? -25.944 22.963 15.120 1.00 88.94 199 SER A O 1
ATOM 1469 N N . ASP A 1 200 ? -26.537 20.826 15.502 1.00 86.69 200 ASP A N 1
ATOM 1470 C CA . ASP A 1 200 ? -25.357 20.486 16.306 1.00 86.69 200 ASP A CA 1
ATOM 1471 C C . ASP A 1 200 ? -24.149 20.137 15.435 1.00 86.69 200 ASP A C 1
ATOM 1473 O O . ASP A 1 200 ? -23.024 20.123 15.925 1.00 86.69 200 ASP A O 1
ATOM 1477 N N . CYS A 1 201 ? -24.364 19.902 14.140 1.00 83.25 201 CYS A N 1
ATOM 1478 C CA . CYS A 1 201 ? -23.338 19.473 13.203 1.00 83.25 201 CYS A CA 1
ATOM 1479 C C . CYS A 1 201 ? -22.773 20.649 12.406 1.00 83.25 201 CYS A C 1
ATOM 1481 O O . CYS A 1 201 ? -23.508 21.531 11.955 1.00 83.25 201 CYS A O 1
ATOM 1483 N N . GLN A 1 202 ? -21.465 20.636 12.169 1.00 84.12 202 GLN A N 1
ATOM 1484 C CA . GLN A 1 202 ? -20.784 21.613 11.328 1.00 84.12 202 GLN A CA 1
ATOM 1485 C C . GLN A 1 202 ? -19.745 20.963 10.424 1.00 84.12 202 GLN A C 1
ATOM 1487 O O . GLN A 1 202 ? -19.266 19.859 10.681 1.00 84.12 202 GLN A O 1
ATOM 1492 N N . VAL A 1 203 ? -19.387 21.692 9.370 1.00 75.62 203 VAL A N 1
ATOM 1493 C CA . VAL A 1 203 ? -18.258 21.357 8.509 1.00 75.62 203 VAL A CA 1
ATOM 1494 C C . VAL A 1 203 ? -17.054 22.161 8.959 1.00 75.62 203 VAL A C 1
ATOM 1496 O O . VAL A 1 203 ? -17.104 23.390 8.985 1.00 75.62 203 VAL A O 1
ATOM 1499 N N . ILE A 1 204 ? -15.961 21.477 9.255 1.00 71.50 204 ILE A N 1
ATOM 1500 C CA . ILE A 1 204 ? -14.685 22.085 9.592 1.00 71.50 204 ILE A CA 1
ATOM 1501 C C . ILE A 1 204 ? -13.756 21.944 8.393 1.00 71.50 204 ILE A C 1
ATOM 1503 O O . ILE A 1 204 ? -13.533 20.844 7.890 1.00 71.50 204 ILE A O 1
ATOM 1507 N N . GLY A 1 205 ? -13.227 23.071 7.923 1.00 62.56 205 GLY A N 1
ATOM 1508 C CA . GLY A 1 205 ? -12.192 23.089 6.898 1.00 62.56 205 GLY A CA 1
ATOM 1509 C C . GLY A 1 205 ? -10.819 22.828 7.511 1.00 62.56 205 GLY A C 1
ATOM 1510 O O . GLY A 1 205 ? -10.438 23.507 8.462 1.00 62.56 205 GLY A O 1
ATOM 1511 N N . VAL A 1 206 ? -10.054 21.902 6.944 1.00 57.22 206 VAL A N 1
ATOM 1512 C CA . VAL A 1 206 ? -8.633 21.706 7.269 1.00 57.22 206 VAL A CA 1
ATOM 1513 C C . VAL A 1 206 ? -7.785 21.907 6.024 1.00 57.22 206 VAL A C 1
ATOM 1515 O O . VAL A 1 206 ? -8.233 21.637 4.915 1.00 57.22 206 VAL A O 1
ATOM 1518 N N . LYS A 1 207 ? -6.560 22.407 6.182 1.00 47.81 207 LYS A N 1
ATOM 1519 C CA . LYS A 1 207 ? -5.624 22.621 5.073 1.00 47.81 207 LYS A CA 1
ATOM 1520 C C . LYS A 1 207 ? -4.416 21.720 5.274 1.00 47.81 207 LYS A C 1
ATOM 1522 O O . LYS A 1 207 ? -3.730 21.875 6.278 1.00 47.81 207 LYS A O 1
ATOM 1527 N N . GLY A 1 208 ? -4.169 20.817 4.330 1.00 51.59 208 GLY A N 1
ATOM 1528 C CA . GLY A 1 208 ? -3.033 19.896 4.359 1.00 51.59 208 GLY A CA 1
ATOM 1529 C C . GLY A 1 208 ? -2.217 19.908 3.071 1.00 51.59 208 GLY A C 1
ATOM 1530 O O . GLY A 1 208 ? -2.430 20.738 2.184 1.00 51.59 208 GLY A O 1
ATOM 1531 N N . ILE A 1 209 ? -1.281 18.961 2.978 1.00 44.56 209 ILE A N 1
ATOM 1532 C CA . ILE A 1 209 ? -0.345 18.816 1.849 1.00 44.56 209 ILE A CA 1
ATOM 1533 C C . ILE A 1 209 ? -1.089 18.593 0.525 1.00 44.56 209 ILE A C 1
ATOM 1535 O O . ILE A 1 209 ? -0.685 19.140 -0.497 1.00 44.56 209 ILE A O 1
ATOM 1539 N N . CYS A 1 210 ? -2.209 17.866 0.548 1.00 43.66 210 CYS A N 1
ATOM 1540 C CA . CYS A 1 210 ? -3.027 17.601 -0.642 1.00 43.66 210 CYS A CA 1
ATOM 1541 C C . CYS A 1 210 ? -4.296 18.477 -0.725 1.00 43.66 210 CYS A C 1
ATOM 1543 O O . CYS A 1 210 ? -5.256 18.131 -1.403 1.00 43.66 210 CYS A O 1
ATOM 1545 N N . GLY A 1 211 ? -4.274 19.659 -0.091 1.00 44.91 211 GLY A N 1
ATOM 1546 C CA . GLY A 1 211 ? -5.275 20.710 -0.301 1.00 44.91 211 GLY A CA 1
ATOM 1547 C C . GLY A 1 211 ? -6.258 20.922 0.859 1.00 44.91 211 GLY A C 1
ATOM 1548 O O . GLY A 1 211 ? -5.989 20.515 1.994 1.00 44.91 211 GLY A O 1
ATOM 1549 N N . PRO A 1 212 ? -7.354 21.669 0.621 1.00 48.12 212 PRO A N 1
ATOM 1550 C CA . PRO A 1 212 ? -8.398 21.900 1.612 1.00 48.12 212 PRO A CA 1
ATOM 1551 C C . PRO A 1 212 ? -9.339 20.689 1.727 1.00 48.12 212 PRO A C 1
ATOM 1553 O O . PRO A 1 212 ? -9.931 20.272 0.736 1.00 48.12 212 PRO A O 1
ATOM 1556 N N . TYR A 1 213 ? -9.553 20.184 2.941 1.00 56.38 213 TYR A N 1
ATOM 1557 C CA . TYR A 1 213 ? -10.513 19.116 3.241 1.00 56.38 213 TYR A CA 1
ATOM 1558 C C . TYR A 1 213 ? -11.627 19.597 4.162 1.00 56.38 213 TYR A C 1
ATOM 1560 O O . TYR A 1 213 ? -11.503 20.618 4.838 1.00 56.38 213 TYR A O 1
ATOM 1568 N N . LYS A 1 214 ? -12.726 18.841 4.186 1.00 64.19 214 LYS A N 1
ATOM 1569 C CA . LYS A 1 214 ? -13.918 19.109 4.991 1.00 64.19 214 LYS A CA 1
ATOM 1570 C C . LYS A 1 214 ? -14.177 17.926 5.919 1.00 64.19 214 LYS A C 1
ATOM 1572 O O . LYS A 1 214 ? -14.337 16.808 5.448 1.00 64.19 214 LYS A O 1
ATOM 1577 N N . ILE A 1 215 ? -14.244 18.187 7.218 1.00 67.75 215 ILE A N 1
ATOM 1578 C CA . ILE A 1 215 ? -14.590 17.211 8.257 1.00 67.75 215 ILE A CA 1
ATOM 1579 C C . ILE A 1 215 ? -15.966 17.572 8.803 1.00 67.75 215 ILE A C 1
ATOM 1581 O O . ILE A 1 215 ? -16.253 18.749 9.006 1.00 67.75 215 ILE A O 1
ATOM 1585 N N . VAL A 1 216 ? -16.816 16.577 9.047 1.00 72.69 216 VAL A N 1
ATOM 1586 C CA . VAL A 1 216 ? -18.104 16.788 9.716 1.00 72.69 216 VAL A CA 1
ATOM 1587 C C . VAL A 1 216 ? -17.966 16.411 11.180 1.00 72.69 216 VAL A C 1
ATOM 1589 O O . VAL A 1 216 ? -17.573 15.293 11.493 1.00 72.69 216 VAL A O 1
ATOM 1592 N N . ALA A 1 217 ? -18.274 17.351 12.066 1.00 73.50 217 ALA A N 1
ATOM 1593 C CA . ALA A 1 217 ? -18.128 17.169 13.504 1.00 73.50 217 ALA A CA 1
ATOM 1594 C C . ALA A 1 217 ? -19.205 17.949 14.275 1.00 73.50 217 ALA A C 1
ATOM 1596 O O . ALA A 1 217 ? -19.840 18.851 13.708 1.00 73.50 217 ALA A O 1
ATOM 1597 N N . PRO A 1 218 ? -19.402 17.647 15.570 1.00 77.88 218 PRO A N 1
ATOM 1598 C CA . PRO A 1 218 ? -20.199 18.487 16.450 1.00 77.88 218 PRO A CA 1
ATOM 1599 C C . PRO A 1 218 ? -19.625 19.908 16.547 1.00 77.88 218 PRO A C 1
ATOM 1601 O O . PRO A 1 218 ? -18.415 20.126 16.462 1.00 77.88 218 PRO A O 1
ATOM 1604 N N . LYS A 1 219 ? -20.489 20.896 16.785 1.00 80.62 219 LYS A N 1
ATOM 1605 C CA . LYS A 1 219 ? -20.102 22.310 16.927 1.00 80.62 219 LYS A CA 1
ATOM 1606 C C . LYS A 1 219 ? -19.137 22.596 18.075 1.00 80.62 219 LYS A C 1
ATOM 1608 O O . LYS A 1 219 ? -18.441 23.606 18.042 1.00 80.62 219 LYS A O 1
ATOM 1613 N N . SER A 1 220 ? -19.091 21.727 19.080 1.00 74.50 220 SER A N 1
ATOM 1614 C CA . SER A 1 220 ? -18.148 21.816 20.198 1.00 74.50 220 SER A CA 1
ATOM 1615 C C . SER A 1 220 ? -16.697 21.571 19.776 1.00 74.50 220 SER A C 1
ATOM 1617 O O . SER A 1 220 ? -15.787 22.035 20.459 1.00 74.50 220 SER A O 1
ATOM 1619 N N . MET A 1 221 ? -16.457 20.907 18.642 1.00 66.25 221 MET A N 1
ATOM 1620 C CA . MET A 1 221 ? -15.114 20.701 18.114 1.00 66.25 221 MET A CA 1
ATOM 1621 C C . MET A 1 221 ? -14.673 21.910 17.291 1.00 66.25 221 MET A C 1
ATOM 1623 O O . MET A 1 221 ? -15.248 22.214 16.249 1.00 66.25 221 MET A O 1
ATOM 1627 N N . HIS A 1 222 ? -13.617 22.584 17.741 1.00 61.06 222 HIS A N 1
ATOM 1628 C CA . HIS A 1 222 ? -13.146 23.813 17.100 1.00 61.06 222 HIS A CA 1
ATOM 1629 C C . HIS A 1 222 ? -11.981 23.568 16.126 1.00 61.06 222 HIS A C 1
ATOM 1631 O O . HIS A 1 222 ? -11.802 24.360 15.197 1.00 61.06 222 HIS A O 1
ATOM 1637 N N . ARG A 1 223 ? -11.186 22.496 16.312 1.00 59.78 223 ARG A N 1
ATOM 1638 C CA . ARG A 1 223 ? -10.048 22.129 15.444 1.00 59.78 223 ARG A CA 1
ATOM 1639 C C . ARG A 1 223 ? -9.764 20.617 15.470 1.00 59.78 223 ARG A C 1
ATOM 1641 O O . ARG A 1 223 ? -9.416 20.114 16.529 1.00 59.78 223 ARG A O 1
ATOM 1648 N N . PRO A 1 224 ? -9.839 19.912 14.332 1.00 57.03 224 PRO A N 1
ATOM 1649 C CA . PRO A 1 224 ? -9.387 18.528 14.219 1.00 57.03 224 PRO A CA 1
ATOM 1650 C C . PRO A 1 224 ? -7.886 18.454 13.865 1.00 57.03 224 PRO A C 1
ATOM 1652 O O . PRO A 1 224 ? -7.486 19.007 12.834 1.00 57.03 224 PRO A O 1
ATOM 1655 N N . PRO A 1 225 ? -7.043 17.790 14.676 1.00 56.06 225 PRO A N 1
ATOM 1656 C CA . PRO A 1 225 ? -5.625 17.606 14.366 1.00 56.06 225 PRO A CA 1
ATOM 1657 C C . PRO A 1 225 ? -5.364 16.216 13.747 1.00 56.06 225 PRO A C 1
ATOM 1659 O O . PRO A 1 225 ? -5.676 15.198 14.362 1.00 56.06 225 PRO A O 1
ATOM 1662 N N . VAL A 1 226 ? -4.762 16.151 12.553 1.00 55.81 226 VAL A N 1
ATOM 1663 C CA . VAL A 1 226 ? -4.433 14.872 11.875 1.00 55.81 226 VAL A CA 1
ATOM 1664 C C . VAL A 1 226 ? -2.976 14.852 11.398 1.00 55.81 226 VAL A C 1
ATOM 1666 O O . VAL A 1 226 ? -2.493 15.888 10.954 1.00 55.81 226 VAL A O 1
ATOM 1669 N N . PHE A 1 227 ? -2.259 13.726 11.509 1.00 55.47 227 PHE A N 1
ATOM 1670 C CA . PHE A 1 227 ? -0.802 13.583 11.308 1.00 55.47 227 PHE A CA 1
ATOM 1671 C C . PHE A 1 227 ? -0.370 12.173 10.784 1.00 55.47 227 PHE A C 1
ATOM 1673 O O . PHE A 1 227 ? -1.160 11.245 10.831 1.00 55.47 227 PHE A O 1
ATOM 1680 N N . TYR A 1 228 ? 0.872 11.987 10.291 1.00 49.06 228 TYR A N 1
ATOM 1681 C CA . TYR A 1 228 ? 1.441 10.768 9.631 1.00 49.06 228 TYR A CA 1
ATOM 1682 C C . TYR A 1 228 ? 2.886 10.741 10.107 1.00 49.06 228 TYR A C 1
ATOM 1684 O O . TYR A 1 228 ? 3.615 11.725 9.946 1.00 49.06 228 TYR A O 1
ATOM 1692 N N . GLU A 1 229 ? 3.304 9.604 10.635 1.00 41.25 229 GLU A N 1
ATOM 1693 C CA . GLU A 1 229 ? 4.595 9.434 11.298 1.00 41.25 229 GLU A CA 1
ATOM 1694 C C . GLU A 1 229 ? 5.782 9.393 10.313 1.00 41.25 229 GLU A C 1
ATOM 1696 O O . GLU A 1 229 ? 6.879 9.847 10.631 1.00 41.25 229 GLU A O 1
ATOM 1701 N N . HIS A 1 230 ? 5.568 8.924 9.077 1.00 45.50 230 HIS A N 1
ATOM 1702 C CA . HIS A 1 230 ? 6.661 8.585 8.154 1.00 45.50 230 HIS A CA 1
ATOM 1703 C C . HIS A 1 230 ? 7.077 9.676 7.152 1.00 45.50 230 HIS A C 1
ATOM 1705 O O . HIS A 1 230 ? 8.042 9.475 6.413 1.00 45.50 230 HIS A O 1
ATOM 1711 N N . LYS A 1 231 ? 6.403 10.838 7.102 1.00 44.09 231 LYS A N 1
ATOM 1712 C CA . LYS A 1 231 ? 6.744 11.913 6.137 1.00 44.09 231 LYS A CA 1
ATOM 1713 C C . LYS A 1 231 ? 7.350 13.181 6.750 1.00 44.09 231 LYS A C 1
ATOM 1715 O O . LYS A 1 231 ? 7.986 13.935 6.018 1.00 44.09 231 LYS A O 1
ATOM 1720 N N . CYS A 1 232 ? 7.237 13.398 8.062 1.00 39.31 232 CYS A N 1
ATOM 1721 C CA . CYS A 1 232 ? 7.903 14.496 8.771 1.00 39.31 232 CYS A CA 1
ATOM 1722 C C . CYS A 1 232 ? 8.131 14.128 10.243 1.00 39.31 232 CYS A C 1
ATOM 1724 O O . CYS A 1 232 ? 7.272 13.493 10.843 1.00 39.31 232 CYS A O 1
ATOM 1726 N N . GLY A 1 233 ? 9.229 14.597 10.847 1.00 41.72 233 GLY A N 1
ATOM 1727 C CA . GLY A 1 233 ? 9.411 14.536 12.303 1.00 41.72 233 GLY A CA 1
ATOM 1728 C C . GLY A 1 233 ? 8.219 15.143 13.059 1.00 41.72 233 GLY A C 1
ATOM 1729 O O . GLY A 1 233 ? 7.568 16.070 12.562 1.00 41.72 233 GLY A O 1
ATOM 1730 N N . SER A 1 234 ? 7.942 14.606 14.251 1.00 44.16 234 SER A N 1
ATOM 1731 C CA . SER A 1 234 ? 6.783 14.891 15.123 1.00 44.16 234 SER A CA 1
ATOM 1732 C C . SER A 1 234 ? 6.548 16.373 15.459 1.00 44.16 234 SER A C 1
ATOM 1734 O O . SER A 1 234 ? 5.524 16.737 16.026 1.00 44.16 234 SER A O 1
ATOM 1736 N N . ASP A 1 235 ? 7.509 17.232 15.138 1.00 46.62 235 ASP A N 1
ATOM 1737 C CA . ASP A 1 235 ? 7.566 18.661 15.407 1.00 46.62 235 ASP A CA 1
ATOM 1738 C C . ASP A 1 235 ? 7.216 19.551 14.194 1.00 46.62 235 ASP A C 1
ATOM 1740 O O . ASP A 1 235 ? 7.181 20.774 14.349 1.00 46.62 235 ASP A O 1
ATOM 1744 N N . LYS A 1 236 ? 6.962 18.995 12.990 1.00 41.47 236 LYS A N 1
ATOM 1745 C CA . LYS A 1 236 ? 6.925 19.813 11.753 1.00 41.47 236 LYS A CA 1
ATOM 1746 C C . LYS A 1 236 ? 5.755 19.677 10.779 1.00 41.47 236 LYS A C 1
ATOM 1748 O O . LYS A 1 236 ? 5.709 20.485 9.854 1.00 41.47 236 LYS A O 1
ATOM 1753 N N . CYS A 1 237 ? 4.804 18.762 10.935 1.00 34.72 237 CYS A N 1
ATOM 1754 C CA . CYS A 1 237 ? 3.715 18.639 9.952 1.00 34.72 237 CYS A CA 1
ATOM 1755 C C . CYS A 1 237 ? 2.369 18.409 10.622 1.00 34.72 237 CYS A C 1
ATOM 1757 O O . CYS A 1 237 ? 2.310 17.634 11.556 1.00 34.72 237 CYS A O 1
ATOM 1759 N N . SER A 1 238 ? 1.310 19.061 10.133 1.00 36.69 238 SER A N 1
ATOM 1760 C CA . SER A 1 238 ? -0.091 18.795 10.469 1.00 36.69 238 SER A CA 1
ATOM 1761 C C . SER A 1 238 ? -0.960 18.760 9.200 1.00 36.69 238 SER A C 1
ATOM 1763 O O . SER A 1 238 ? -0.710 19.470 8.226 1.00 36.69 238 SER A O 1
ATOM 1765 N N . VAL A 1 239 ? -2.001 17.932 9.286 1.00 37.12 239 VAL A N 1
ATOM 1766 C CA . VAL A 1 239 ? -3.118 17.583 8.384 1.00 37.12 239 VAL A CA 1
ATOM 1767 C C . VAL A 1 239 ? -2.869 16.501 7.343 1.00 37.12 239 VAL A C 1
ATOM 1769 O O . VAL A 1 239 ? -2.131 16.683 6.370 1.00 37.12 239 VAL A O 1
ATOM 1772 N N . ILE A 1 240 ? -3.580 15.390 7.563 1.00 36.19 240 ILE A N 1
ATOM 1773 C CA . ILE A 1 240 ? -3.364 14.061 7.012 1.00 36.19 240 ILE A CA 1
ATOM 1774 C C . ILE A 1 240 ? -4.715 13.351 6.842 1.00 36.19 240 ILE A C 1
ATOM 1776 O O . ILE A 1 240 ? -5.552 13.396 7.731 1.00 36.19 240 ILE A O 1
ATOM 1780 N N . THR A 1 241 ? -4.904 12.765 5.657 1.00 36.31 241 THR A N 1
ATOM 1781 C CA . THR A 1 241 ? -6.113 12.113 5.122 1.00 36.31 241 THR A CA 1
ATOM 1782 C C . THR A 1 241 ? -7.289 13.022 4.739 1.00 36.31 241 THR A C 1
ATOM 1784 O O . THR A 1 241 ? -7.770 13.847 5.506 1.00 36.31 241 THR A O 1
ATOM 1787 N N . ALA A 1 242 ? -7.977 12.695 3.651 1.00 35.84 242 ALA A N 1
ATOM 1788 C CA . ALA A 1 242 ? -7.667 13.010 2.266 1.00 35.84 242 ALA A CA 1
ATOM 1789 C C . ALA A 1 242 ? -8.503 12.094 1.373 1.00 35.84 242 ALA A C 1
ATOM 1791 O O . ALA A 1 242 ? -8.163 10.939 1.146 1.00 35.84 242 ALA A O 1
ATOM 1792 N N . MET A 1 243 ? -9.566 12.634 0.792 1.00 37.59 243 MET A N 1
ATOM 1793 C CA . MET A 1 243 ? -9.859 12.229 -0.572 1.00 37.59 243 MET A CA 1
ATOM 1794 C C . MET A 1 243 ? -8.808 12.962 -1.418 1.00 37.59 243 MET A C 1
ATOM 1796 O O . MET A 1 243 ? -8.963 14.148 -1.692 1.00 37.59 243 MET A O 1
ATOM 1800 N N . CYS A 1 244 ? -7.694 12.311 -1.764 1.00 41.56 244 CYS A N 1
ATOM 1801 C CA . CYS A 1 244 ? -6.752 12.820 -2.775 1.00 41.56 244 CYS A CA 1
ATOM 1802 C C . CYS A 1 244 ? -7.322 12.577 -4.178 1.00 41.56 244 CYS A C 1
ATOM 1804 O O . CYS A 1 244 ? -6.642 12.058 -5.056 1.00 41.56 244 CYS A O 1
ATOM 1806 N N . ALA A 1 245 ? -8.599 12.882 -4.380 1.00 45.94 245 ALA A N 1
ATOM 1807 C CA . ALA A 1 245 ? -9.165 12.894 -5.710 1.00 45.94 245 ALA A CA 1
ATOM 1808 C C . ALA A 1 245 ? -8.868 14.273 -6.313 1.00 45.94 245 ALA A C 1
ATOM 1810 O O . ALA A 1 245 ? -8.825 15.272 -5.583 1.00 45.94 245 ALA A O 1
ATOM 1811 N N . ALA A 1 246 ? -8.666 14.351 -7.630 1.00 42.66 246 ALA A N 1
ATOM 1812 C CA . ALA A 1 246 ? -8.674 15.636 -8.322 1.00 42.66 246 ALA A CA 1
ATOM 1813 C C . ALA A 1 246 ? -9.919 16.440 -7.875 1.00 42.66 246 ALA A C 1
ATOM 1815 O O . ALA A 1 246 ? -10.953 15.826 -7.606 1.00 42.66 246 ALA A O 1
ATOM 1816 N N . PRO A 1 247 ? -9.876 17.782 -7.762 1.00 49.75 247 PRO A N 1
ATOM 1817 C CA . PRO A 1 247 ? -11.001 18.583 -7.256 1.00 49.75 247 PRO A CA 1
ATOM 1818 C C . PRO A 1 247 ? -12.352 18.300 -7.937 1.00 49.75 247 PRO A C 1
ATOM 1820 O O . PRO A 1 247 ? -13.403 18.516 -7.343 1.00 49.75 247 PRO A O 1
ATOM 1823 N N . GLU A 1 248 ? -12.307 17.807 -9.173 1.00 48.81 248 GLU A N 1
ATOM 1824 C CA . GLU A 1 248 ? -13.435 17.379 -10.005 1.00 48.81 248 GLU A CA 1
ATOM 1825 C C . GLU A 1 248 ? -13.999 15.980 -9.681 1.00 48.81 248 GLU A C 1
ATOM 1827 O O . GLU A 1 248 ? -15.133 15.683 -10.040 1.00 48.81 248 GLU A O 1
ATOM 1832 N N . MET A 1 249 ? -13.244 15.144 -8.966 1.00 50.47 249 MET A N 1
ATOM 1833 C CA . MET A 1 249 ? -13.639 13.813 -8.483 1.00 50.47 249 MET A CA 1
ATOM 1834 C C . MET A 1 249 ? -14.093 13.815 -7.013 1.00 50.47 249 MET A C 1
ATOM 1836 O O . MET A 1 249 ? -14.524 12.787 -6.492 1.00 50.47 249 MET A O 1
ATOM 1840 N N . LEU A 1 250 ? -13.999 14.955 -6.321 1.00 55.09 250 LEU A N 1
ATOM 1841 C CA . LEU A 1 250 ? -14.488 15.091 -4.952 1.00 55.09 250 LEU A CA 1
ATOM 1842 C C . LEU A 1 250 ? -16.005 15.295 -4.951 1.00 55.09 250 LEU A C 1
ATOM 1844 O O . LEU A 1 250 ? -16.499 16.186 -5.647 1.00 55.09 250 LEU A O 1
ATOM 1848 N N . PRO A 1 251 ? -16.763 14.533 -4.146 1.00 57.91 251 PRO A N 1
ATOM 1849 C CA . PRO A 1 251 ? -18.201 14.701 -4.102 1.00 57.91 251 PRO A CA 1
ATOM 1850 C C . PRO A 1 251 ? -18.520 16.080 -3.498 1.00 57.91 251 PRO A C 1
ATOM 1852 O O . PRO A 1 251 ? -17.925 16.527 -2.508 1.00 57.91 251 PRO A O 1
ATOM 1855 N N . VAL A 1 252 ? -19.439 16.812 -4.131 1.00 68.38 252 VAL A N 1
ATOM 1856 C CA . VAL A 1 252 ? -19.747 18.197 -3.770 1.00 68.38 252 VAL A CA 1
ATOM 1857 C C . VAL A 1 252 ? -20.453 18.202 -2.425 1.00 68.38 252 VAL A C 1
ATOM 1859 O O . VAL A 1 252 ? -21.599 17.783 -2.314 1.00 68.38 252 VAL A O 1
ATOM 1862 N N . PHE A 1 253 ? -19.789 18.705 -1.389 1.00 70.94 253 PHE A N 1
ATOM 1863 C CA . PHE A 1 253 ? -20.396 18.809 -0.067 1.00 70.94 253 PHE A CA 1
ATOM 1864 C C . PHE A 1 253 ? -21.556 19.815 -0.070 1.00 70.94 253 PHE A C 1
ATOM 1866 O O . PHE A 1 253 ? -21.336 21.009 -0.296 1.00 70.94 253 PHE A O 1
ATOM 1873 N N . LYS A 1 254 ? -22.773 19.348 0.219 1.00 80.38 254 LYS A N 1
ATOM 1874 C CA . LYS A 1 254 ? -23.999 20.156 0.197 1.00 80.38 254 LYS A CA 1
ATOM 1875 C C . LYS A 1 254 ? -24.432 20.616 1.576 1.00 80.38 254 LYS A C 1
ATOM 1877 O O . LYS A 1 254 ? -24.762 21.789 1.739 1.00 80.38 254 LYS A O 1
ATOM 1882 N N . ASN A 1 255 ? -24.455 19.716 2.557 1.00 80.25 255 ASN A N 1
ATOM 1883 C CA . ASN A 1 255 ? -24.939 20.032 3.901 1.00 80.25 255 ASN A CA 1
ATOM 1884 C C . ASN A 1 255 ? -24.477 18.999 4.942 1.00 80.25 255 ASN A C 1
ATOM 1886 O O . ASN A 1 255 ? -23.870 17.993 4.593 1.00 80.25 255 ASN A O 1
ATOM 1890 N N . THR A 1 256 ? -24.779 19.231 6.214 1.00 85.12 256 THR A N 1
ATOM 1891 C CA . THR A 1 256 ? -24.633 18.259 7.306 1.00 85.12 256 THR A CA 1
ATOM 1892 C C . THR A 1 256 ? -26.004 17.794 7.795 1.00 85.12 256 THR A C 1
ATOM 1894 O O . THR A 1 256 ? -27.003 18.508 7.675 1.00 85.12 256 THR A O 1
ATOM 1897 N N . LYS A 1 257 ? -26.068 16.588 8.363 1.00 88.69 257 LYS A N 1
ATOM 1898 C CA . LYS A 1 257 ? -27.266 16.049 9.021 1.00 88.69 257 LYS A CA 1
ATOM 1899 C C . LYS A 1 257 ? -26.869 15.315 10.296 1.00 88.69 257 LYS A C 1
ATOM 1901 O O . LYS A 1 257 ? -25.796 14.724 10.358 1.00 88.69 257 LYS A O 1
ATOM 1906 N N . CYS A 1 258 ? -27.742 15.353 11.293 1.00 84.25 258 CYS A N 1
ATOM 1907 C CA . CYS A 1 258 ? -27.692 14.450 12.428 1.00 84.25 258 CYS A CA 1
ATOM 1908 C C . CYS A 1 258 ? -28.518 13.204 12.094 1.00 84.25 258 CYS A C 1
ATOM 1910 O O . CYS A 1 258 ? -29.735 13.288 11.913 1.00 84.25 258 CYS A O 1
ATOM 1912 N N . GLU A 1 259 ? -27.867 12.054 11.971 1.00 82.38 259 GLU A N 1
ATOM 1913 C CA . GLU A 1 259 ? -28.513 10.782 11.661 1.00 82.38 259 GLU A CA 1
ATOM 1914 C C . GLU A 1 259 ? -28.070 9.734 12.676 1.00 82.38 259 GLU A C 1
ATOM 1916 O O . GLU A 1 259 ? -26.881 9.576 12.931 1.00 82.38 259 GLU A O 1
ATOM 1921 N N . GLN A 1 260 ? -29.040 9.072 13.315 1.00 81.94 260 GLN A N 1
ATOM 1922 C CA . GLN A 1 260 ? -28.786 8.084 14.374 1.00 81.94 260 GLN A CA 1
ATOM 1923 C C . GLN A 1 260 ? -27.880 8.618 15.504 1.00 81.94 260 GLN A C 1
ATOM 1925 O O . GLN A 1 260 ? -27.054 7.900 16.056 1.00 81.94 260 GLN A O 1
ATOM 1930 N N . GLY A 1 261 ? -28.032 9.904 15.841 1.00 75.81 261 GLY A N 1
ATOM 1931 C CA . GLY A 1 261 ? -27.239 10.559 16.880 1.00 75.81 261 GLY A CA 1
ATOM 1932 C C . GLY A 1 261 ? -25.806 10.895 16.469 1.00 75.81 261 GLY A C 1
ATOM 1933 O O . GLY A 1 261 ? -25.027 11.265 17.338 1.00 75.81 261 GLY A O 1
ATOM 1934 N N . ARG A 1 262 ? -25.448 10.798 15.180 1.00 73.88 262 ARG A N 1
ATOM 1935 C CA . ARG A 1 262 ? -24.109 11.110 14.654 1.00 73.88 262 ARG A CA 1
ATOM 1936 C C . ARG A 1 262 ? -24.165 12.181 13.572 1.00 73.88 262 ARG A C 1
ATOM 1938 O O . ARG A 1 262 ? -25.093 12.208 12.760 1.00 73.88 262 ARG A O 1
ATOM 1945 N N . CYS A 1 263 ? -23.167 13.062 13.538 1.00 77.19 263 CYS A N 1
ATOM 1946 C CA . CYS A 1 263 ? -23.062 14.043 12.465 1.00 77.19 263 CYS A CA 1
ATOM 1947 C C . CYS A 1 263 ? -22.496 13.394 11.200 1.00 77.19 263 CYS A C 1
ATOM 1949 O O . CYS A 1 263 ? -21.389 12.854 11.219 1.00 77.19 263 CYS A O 1
ATOM 1951 N N . ILE A 1 264 ? -23.244 13.498 10.100 1.00 78.00 264 ILE A N 1
ATOM 1952 C CA . ILE A 1 264 ? -22.881 12.988 8.775 1.00 78.00 264 ILE A CA 1
ATOM 1953 C C . ILE A 1 264 ? -22.895 14.106 7.725 1.00 78.00 264 ILE A C 1
ATOM 1955 O O . ILE A 1 264 ? -23.639 15.087 7.830 1.00 78.00 264 ILE A O 1
ATOM 1959 N N . GLY A 1 265 ? -22.042 13.970 6.710 1.00 78.69 265 GLY A N 1
ATOM 1960 C CA . GLY A 1 265 ? -21.981 14.877 5.567 1.00 78.69 265 GLY A CA 1
ATOM 1961 C C . GLY A 1 265 ? -22.868 14.419 4.419 1.00 78.69 265 GLY A C 1
ATOM 1962 O O . GLY A 1 265 ? -22.871 13.244 4.074 1.00 78.69 265 GLY A O 1
ATOM 1963 N N . ILE A 1 266 ? -23.585 15.354 3.804 1.00 78.44 266 ILE A N 1
ATOM 1964 C CA . ILE A 1 266 ? -24.358 15.131 2.582 1.00 78.44 266 ILE A CA 1
ATOM 1965 C C . ILE A 1 266 ? -23.520 15.625 1.407 1.00 78.44 266 ILE A C 1
ATOM 1967 O O . ILE A 1 266 ? -23.108 16.791 1.380 1.00 78.44 266 ILE A O 1
ATOM 1971 N N . THR A 1 267 ? -23.282 14.752 0.433 1.00 74.19 267 THR A N 1
ATOM 1972 C CA . THR A 1 267 ? -22.479 15.052 -0.754 1.00 74.19 267 THR A CA 1
ATOM 1973 C C . THR A 1 267 ? -23.254 14.751 -2.042 1.00 74.19 267 THR A C 1
ATOM 1975 O O . THR A 1 267 ? -24.193 13.961 -2.018 1.00 74.19 267 THR A O 1
ATOM 1978 N N . GLU A 1 268 ? -22.915 15.426 -3.144 1.00 71.38 268 GLU A N 1
ATOM 1979 C CA . GLU A 1 268 ? -23.523 15.225 -4.466 1.00 71.38 268 GLU A CA 1
ATOM 1980 C C . GLU A 1 268 ? -22.460 14.947 -5.554 1.00 71.38 268 GLU A C 1
ATOM 1982 O O . GLU A 1 268 ? -21.530 15.749 -5.694 1.00 71.38 268 GLU A O 1
ATOM 1987 N N . PRO A 1 269 ? -22.618 13.882 -6.370 1.00 63.62 269 PRO A N 1
ATOM 1988 C CA . PRO A 1 269 ? -23.590 12.797 -6.182 1.00 63.62 269 PRO A CA 1
ATOM 1989 C C . PRO A 1 269 ? -23.341 12.061 -4.853 1.00 63.62 269 PRO A C 1
ATOM 1991 O O . PRO A 1 269 ? -22.233 12.131 -4.320 1.00 63.62 269 PRO A O 1
ATOM 1994 N N . GLU A 1 270 ? -24.372 11.415 -4.291 1.00 64.62 270 GLU A N 1
ATOM 1995 C CA . GLU A 1 270 ? -24.186 10.612 -3.074 1.00 64.62 270 GLU A CA 1
ATOM 1996 C C . GLU A 1 270 ? -23.059 9.605 -3.314 1.00 64.62 270 GLU A C 1
ATOM 1998 O O . GLU A 1 270 ? -23.042 8.919 -4.340 1.00 64.62 270 GLU A O 1
ATOM 2003 N N . LEU A 1 271 ? -22.094 9.574 -2.391 1.00 68.06 271 LEU A N 1
ATOM 2004 C CA . LEU A 1 271 ? -20.920 8.723 -2.507 1.00 68.06 271 LEU A CA 1
ATOM 2005 C C . LEU A 1 271 ? -21.362 7.267 -2.684 1.00 68.06 271 LEU A C 1
ATOM 2007 O O . LEU A 1 271 ? -22.051 6.704 -1.834 1.00 68.06 271 LEU A O 1
ATOM 2011 N N . ARG A 1 272 ? -20.968 6.680 -3.813 1.00 79.75 272 ARG A N 1
ATOM 2012 C CA . ARG A 1 272 ? -21.229 5.284 -4.143 1.00 79.75 272 ARG A CA 1
ATOM 2013 C C . ARG A 1 272 ? -20.230 4.422 -3.372 1.00 79.75 272 ARG A C 1
ATOM 2015 O O . ARG A 1 272 ? -19.058 4.407 -3.726 1.00 79.75 272 ARG A O 1
ATOM 2022 N N . GLU A 1 273 ? -20.668 3.753 -2.308 1.00 84.62 273 GLU A N 1
ATOM 2023 C CA . GLU A 1 273 ? -19.780 2.929 -1.472 1.00 84.62 273 GLU A CA 1
ATOM 2024 C C . GLU A 1 273 ? -19.470 1.579 -2.131 1.00 84.62 273 GLU A C 1
ATOM 2026 O O . GLU A 1 273 ? -18.386 1.037 -1.945 1.00 84.62 273 GLU A O 1
ATOM 2031 N N . CYS A 1 274 ? -20.412 1.038 -2.905 1.00 89.56 274 CYS A N 1
ATOM 2032 C CA . CYS A 1 274 ? -20.304 -0.290 -3.501 1.00 89.56 274 CYS A CA 1
ATOM 2033 C C . CYS A 1 274 ? -21.119 -0.416 -4.794 1.00 89.56 274 CYS A C 1
ATOM 2035 O O . CYS A 1 274 ? -22.119 0.284 -4.991 1.00 89.56 274 CYS A O 1
ATOM 2037 N N . GLU A 1 275 ? -20.722 -1.355 -5.653 1.00 91.69 275 GLU A N 1
ATOM 2038 C CA . GLU A 1 275 ? -21.549 -1.872 -6.750 1.00 91.69 275 GLU A CA 1
ATOM 2039 C C . GLU A 1 275 ? -22.044 -3.290 -6.448 1.00 91.69 275 GLU A C 1
ATOM 2041 O O . GLU A 1 275 ? -23.158 -3.668 -6.817 1.00 91.69 275 GLU A O 1
ATOM 2046 N N . THR A 1 276 ? -21.224 -4.061 -5.739 1.00 93.00 276 THR A N 1
ATOM 2047 C CA . THR A 1 276 ? -21.443 -5.463 -5.401 1.00 93.00 276 THR A CA 1
ATOM 2048 C C . THR A 1 276 ? -21.177 -5.713 -3.920 1.00 93.00 276 THR A C 1
ATOM 2050 O O . THR A 1 276 ? -20.526 -4.927 -3.236 1.00 93.00 276 THR A O 1
ATOM 2053 N N . ALA A 1 277 ? -21.672 -6.837 -3.396 1.00 94.44 277 ALA A N 1
ATOM 2054 C CA . ALA A 1 277 ? -21.418 -7.216 -2.007 1.00 94.44 277 ALA A CA 1
ATOM 2055 C C . ALA A 1 277 ? -19.920 -7.418 -1.705 1.00 94.44 277 ALA A C 1
ATOM 2057 O O . ALA A 1 277 ? -19.510 -7.226 -0.565 1.00 94.44 277 ALA A O 1
ATOM 2058 N N . GLN A 1 278 ? -19.096 -7.762 -2.707 1.00 93.62 278 GLN A N 1
ATOM 2059 C CA . GLN A 1 278 ? -17.650 -7.903 -2.517 1.00 93.62 278 GLN A CA 1
ATOM 2060 C C . GLN A 1 278 ? -16.960 -6.578 -2.173 1.00 93.62 278 GLN A C 1
ATOM 2062 O O . GLN A 1 278 ? -15.905 -6.599 -1.538 1.00 93.62 278 GLN A O 1
ATOM 2067 N N . ASP A 1 279 ? -17.552 -5.444 -2.536 1.00 91.31 279 ASP A N 1
ATOM 2068 C CA . ASP A 1 279 ? -16.988 -4.123 -2.257 1.00 91.31 279 ASP A CA 1
ATOM 2069 C C . ASP A 1 279 ? -17.170 -3.710 -0.791 1.00 91.31 279 ASP A C 1
ATOM 2071 O O . ASP A 1 279 ? -16.674 -2.663 -0.389 1.00 91.31 279 ASP A O 1
ATOM 2075 N N . CYS A 1 280 ? -17.867 -4.518 0.012 1.00 94.56 280 CYS A N 1
ATOM 2076 C CA . CYS A 1 280 ? -18.168 -4.237 1.406 1.00 94.56 280 CYS A CA 1
ATOM 2077 C C . CYS A 1 280 ? -17.463 -5.219 2.340 1.00 94.56 280 CYS A C 1
ATOM 2079 O O . CYS A 1 280 ? -17.453 -6.429 2.117 1.00 94.56 280 CYS A O 1
ATOM 2081 N N . VAL A 1 281 ? -16.930 -4.690 3.435 1.00 95.19 281 VAL A N 1
ATOM 2082 C CA . VAL A 1 281 ? -16.214 -5.438 4.473 1.00 95.19 281 VAL A CA 1
ATOM 2083 C C . VAL A 1 281 ? -16.715 -5.021 5.859 1.00 95.19 281 VAL A C 1
ATOM 2085 O O . VAL A 1 281 ? -17.345 -3.965 5.994 1.00 95.19 281 VAL A O 1
ATOM 2088 N N . PRO A 1 282 ? -16.499 -5.833 6.907 1.00 94.88 282 PRO A N 1
ATOM 2089 C CA . PRO A 1 282 ? -16.921 -5.464 8.252 1.00 94.88 282 PRO A CA 1
ATOM 2090 C C . PRO A 1 282 ? -16.194 -4.216 8.777 1.00 94.88 282 PRO A C 1
ATOM 2092 O O . PRO A 1 282 ? -15.013 -4.013 8.509 1.00 94.88 282 PRO A O 1
ATOM 2095 N N . ASN A 1 283 ? -16.897 -3.374 9.542 1.00 89.12 283 ASN A N 1
ATOM 2096 C CA . ASN A 1 283 ? -16.362 -2.103 10.053 1.00 89.12 283 ASN A CA 1
ATOM 2097 C C . ASN A 1 283 ? -15.357 -2.246 11.216 1.00 89.12 283 ASN A C 1
ATOM 2099 O O . ASN A 1 283 ? -14.695 -1.277 11.584 1.00 89.12 283 ASN A O 1
ATOM 2103 N N . SER A 1 284 ? -15.270 -3.428 11.821 1.00 89.19 284 SER A N 1
ATOM 2104 C CA . SER A 1 284 ? -14.368 -3.757 12.919 1.00 89.19 284 SER A CA 1
ATOM 2105 C C . SER A 1 284 ? -13.870 -5.191 12.770 1.00 89.19 284 SER A C 1
ATOM 2107 O O . SER A 1 284 ? -14.510 -6.033 12.143 1.00 89.19 284 SER A O 1
ATOM 2109 N N . CYS A 1 285 ? -12.717 -5.478 13.373 1.00 91.25 285 CYS A N 1
ATOM 2110 C CA . CYS A 1 285 ? -12.096 -6.799 13.278 1.00 91.25 285 CYS A CA 1
ATOM 2111 C C . CYS A 1 285 ? -12.856 -7.886 14.043 1.00 91.25 285 CYS A C 1
ATOM 2113 O O . CYS A 1 285 ? -12.901 -9.030 13.606 1.00 91.25 285 CYS A O 1
ATOM 2115 N N . CYS A 1 286 ? -13.445 -7.533 15.185 1.00 93.19 286 CYS A N 1
ATOM 2116 C CA . CYS A 1 286 ? -14.211 -8.447 16.024 1.00 93.19 286 CYS A CA 1
ATOM 2117 C C . CYS A 1 286 ? -15.584 -7.835 16.290 1.00 93.19 286 CYS A C 1
ATOM 2119 O O . CYS A 1 286 ? -15.667 -6.623 16.513 1.00 93.19 286 CYS A O 1
ATOM 2121 N N . HIS A 1 287 ? -16.627 -8.665 16.313 1.00 92.88 287 HIS A N 1
ATOM 2122 C CA . HIS A 1 287 ? -17.994 -8.243 16.643 1.00 92.88 287 HIS A CA 1
ATOM 2123 C C . HIS A 1 287 ? -18.530 -7.064 15.813 1.00 92.88 287 HIS A C 1
ATOM 2125 O O . HIS A 1 287 ? -19.105 -6.128 16.375 1.00 92.88 287 HIS A O 1
ATOM 2131 N N . PRO A 1 288 ? -18.336 -7.045 14.479 1.00 93.12 288 PRO A N 1
ATOM 2132 C CA . PRO A 1 288 ? -18.763 -5.913 13.672 1.00 93.12 288 PRO A CA 1
ATOM 2133 C C . PRO A 1 288 ? -20.285 -5.826 13.630 1.00 93.12 288 PRO A C 1
ATOM 2135 O O . PRO A 1 288 ? -20.977 -6.806 13.371 1.00 93.12 288 PRO A O 1
ATOM 2138 N N . THR A 1 289 ? -20.814 -4.631 13.870 1.00 91.38 289 THR A N 1
ATOM 2139 C CA . THR A 1 289 ? -22.261 -4.343 13.833 1.00 91.38 289 THR A CA 1
ATOM 2140 C C . THR A 1 289 ? -22.680 -3.617 12.557 1.00 91.38 289 THR A C 1
ATOM 2142 O O . THR A 1 289 ? -23.873 -3.485 12.278 1.00 91.38 289 THR A O 1
ATOM 2145 N N . SER A 1 290 ? -21.717 -3.155 11.754 1.00 92.31 290 SER A N 1
ATOM 2146 C CA . SER A 1 290 ? -21.970 -2.526 10.460 1.00 92.31 290 SER A CA 1
ATOM 2147 C C . SER A 1 290 ? -20.881 -2.866 9.446 1.00 92.31 290 SER A C 1
ATOM 2149 O O . SER A 1 290 ? -19.863 -3.480 9.770 1.00 92.31 290 SER A O 1
ATOM 2151 N N . CYS A 1 291 ? -21.110 -2.453 8.204 1.00 94.12 291 CYS A N 1
ATOM 2152 C CA . CYS A 1 291 ? -20.184 -2.632 7.097 1.00 94.12 291 CYS A CA 1
ATOM 2153 C C . CYS A 1 291 ? -19.630 -1.287 6.644 1.00 94.12 291 CYS A C 1
ATOM 2155 O O . CYS A 1 291 ? -20.240 -0.243 6.879 1.00 94.12 291 CYS A O 1
ATOM 2157 N N . VAL A 1 292 ? -18.473 -1.339 6.001 1.00 87.12 292 VAL A N 1
ATOM 2158 C CA . VAL A 1 292 ? -17.803 -0.217 5.347 1.00 87.12 292 VAL A CA 1
ATOM 2159 C C . VAL A 1 292 ? -17.387 -0.654 3.942 1.00 87.12 292 VAL A C 1
ATOM 2161 O O . VAL A 1 292 ? -17.278 -1.856 3.683 1.00 87.12 292 VAL A O 1
ATOM 2164 N N . PRO A 1 293 ? -17.172 0.282 3.011 1.00 83.19 293 PRO A N 1
ATOM 2165 C CA . PRO A 1 293 ? -16.563 -0.049 1.732 1.00 83.19 293 PRO A CA 1
ATOM 2166 C C . PRO A 1 293 ? -15.132 -0.565 1.922 1.00 83.19 293 PRO A C 1
ATOM 2168 O O . PRO A 1 293 ? -14.445 -0.184 2.868 1.00 83.19 293 PRO A O 1
ATOM 2171 N N . ARG A 1 294 ? -14.661 -1.408 1.002 1.00 80.75 294 ARG A N 1
ATOM 2172 C CA . ARG A 1 294 ? -13.371 -2.111 1.095 1.00 80.75 294 ARG A CA 1
ATOM 2173 C C . ARG A 1 294 ? -12.174 -1.166 1.209 1.00 80.75 294 ARG A C 1
ATOM 2175 O O . ARG A 1 294 ? -11.214 -1.477 1.896 1.00 80.75 294 ARG A O 1
ATOM 2182 N N . TYR A 1 295 ? -12.235 0.021 0.610 1.00 73.31 295 TYR A N 1
ATOM 2183 C CA . TYR A 1 295 ? -11.176 1.025 0.776 1.00 73.31 295 TYR A CA 1
ATOM 2184 C C . TYR A 1 295 ? -11.067 1.580 2.212 1.00 73.31 295 TYR A C 1
ATOM 2186 O O . TYR A 1 295 ? -10.098 2.261 2.531 1.00 73.31 295 TYR A O 1
ATOM 2194 N N . ALA A 1 296 ? -12.070 1.343 3.062 1.00 73.88 296 ALA A N 1
ATOM 2195 C CA . ALA A 1 296 ? -12.120 1.743 4.466 1.00 73.88 296 ALA A CA 1
ATOM 2196 C C . ALA A 1 296 ? -12.003 0.534 5.419 1.00 73.88 296 ALA A C 1
ATOM 2198 O O . ALA A 1 296 ? -12.393 0.630 6.583 1.00 73.88 296 ALA A O 1
ATOM 2199 N N . GLU A 1 297 ? -11.500 -0.604 4.927 1.00 81.50 297 GLU A N 1
ATOM 2200 C CA . GLU A 1 297 ? -11.302 -1.824 5.711 1.00 81.50 297 GLU A CA 1
ATOM 2201 C C . GLU A 1 297 ? -10.380 -1.584 6.923 1.00 81.50 297 GLU A C 1
ATOM 2203 O O . GLU A 1 297 ? -9.304 -0.996 6.774 1.00 81.50 297 GLU A O 1
ATOM 2208 N N . PRO A 1 298 ? -10.752 -2.038 8.134 1.00 78.00 298 PRO A N 1
ATOM 2209 C CA . PRO A 1 298 ? -9.863 -1.972 9.287 1.00 78.00 298 PRO A CA 1
ATOM 2210 C C . PRO A 1 298 ? -8.689 -2.954 9.146 1.00 78.00 298 PRO A C 1
ATOM 2212 O O . PRO A 1 298 ? -8.855 -4.096 8.725 1.00 78.00 298 PRO A O 1
ATOM 2215 N N . ASN A 1 299 ? -7.490 -2.554 9.581 1.00 82.75 299 ASN A N 1
ATOM 2216 C CA . ASN A 1 299 ? -6.344 -3.465 9.629 1.00 82.75 299 ASN A CA 1
ATOM 2217 C C . ASN A 1 299 ? -6.491 -4.473 10.783 1.00 82.75 299 ASN A C 1
ATOM 2219 O O . ASN A 1 299 ? -6.346 -4.120 11.956 1.00 82.75 299 ASN A O 1
ATOM 2223 N N . CYS A 1 300 ? -6.723 -5.739 10.438 1.00 88.06 300 CYS A N 1
ATOM 2224 C CA . CYS A 1 300 ? -6.928 -6.824 11.398 1.00 88.06 300 CYS A CA 1
ATOM 2225 C C . CYS A 1 300 ? -5.736 -7.787 11.536 1.00 88.06 300 CYS A C 1
ATOM 2227 O O . CYS A 1 300 ? -5.848 -8.786 12.243 1.00 88.06 300 CYS A O 1
ATOM 2229 N N . ALA A 1 301 ? -4.580 -7.496 10.921 1.00 85.94 301 ALA A N 1
ATOM 2230 C CA . ALA A 1 301 ? -3.443 -8.425 10.847 1.00 85.94 301 ALA A CA 1
ATOM 2231 C C . ALA A 1 301 ? -2.863 -8.830 12.218 1.00 85.94 301 ALA A C 1
ATOM 2233 O O . ALA A 1 301 ? -2.349 -9.935 12.373 1.00 85.94 301 ALA A O 1
ATOM 2234 N N . ALA A 1 302 ? -2.959 -7.951 13.218 1.00 85.62 302 ALA A N 1
ATOM 2235 C CA . ALA A 1 302 ? -2.473 -8.193 14.578 1.00 85.62 302 ALA A CA 1
ATOM 2236 C C . ALA A 1 302 ? -3.604 -8.428 15.600 1.00 85.62 302 ALA A C 1
ATOM 2238 O O . ALA A 1 302 ? -3.353 -8.448 16.806 1.00 85.62 302 ALA A O 1
ATOM 2239 N N . VAL A 1 303 ? -4.854 -8.578 15.146 1.00 88.94 303 VAL A N 1
ATOM 2240 C CA . VAL A 1 303 ? -6.022 -8.699 16.027 1.00 88.94 303 VAL A CA 1
ATOM 2241 C C . VAL A 1 303 ? -6.428 -10.163 16.160 1.00 88.94 303 VAL A C 1
ATOM 2243 O O . VAL A 1 303 ? -6.705 -10.843 15.179 1.00 88.94 303 VAL A O 1
ATOM 2246 N N . SER A 1 304 ? -6.488 -10.652 17.398 1.00 89.88 304 SER A N 1
ATOM 2247 C CA . SER A 1 304 ? -7.031 -11.975 17.718 1.00 89.88 304 SER A CA 1
ATOM 2248 C C . SER A 1 304 ? -8.420 -11.826 18.331 1.00 89.88 304 SER A C 1
ATOM 2250 O O . SER A 1 304 ? -8.557 -11.288 19.430 1.00 89.88 304 SER A O 1
ATOM 2252 N N . CYS A 1 305 ? -9.445 -12.300 17.625 1.00 90.44 305 CYS A N 1
ATOM 2253 C CA . CYS A 1 305 ? -10.830 -12.257 18.088 1.00 90.44 305 CYS A CA 1
ATOM 2254 C C . CYS A 1 305 ? -11.212 -13.518 18.867 1.00 90.44 305 CYS A C 1
ATOM 2256 O O . CYS A 1 305 ? -10.655 -14.599 18.667 1.00 90.44 305 CYS A O 1
ATOM 2258 N N . THR A 1 306 ? -12.197 -13.390 19.753 1.00 88.88 306 THR A N 1
ATOM 2259 C CA . THR A 1 306 ? -12.844 -14.548 20.373 1.00 88.88 306 THR A CA 1
ATOM 2260 C C . THR A 1 306 ? -13.711 -15.272 19.339 1.00 88.88 306 THR A C 1
ATOM 2262 O O . THR A 1 306 ? -14.279 -14.646 18.453 1.00 88.88 306 THR A O 1
ATOM 2265 N N . ALA A 1 307 ? -13.825 -16.598 19.451 1.00 86.31 307 ALA A N 1
ATOM 2266 C CA . ALA A 1 307 ? -14.678 -17.401 18.564 1.00 86.31 307 ALA A CA 1
ATOM 2267 C C . ALA A 1 307 ? -16.164 -17.394 18.974 1.00 86.31 307 ALA A C 1
ATOM 2269 O O . ALA A 1 307 ? -16.997 -17.998 18.303 1.00 86.31 307 ALA A O 1
ATOM 2270 N N . ASN A 1 308 ? -16.493 -16.758 20.101 1.00 92.19 308 ASN A N 1
ATOM 2271 C CA . ASN A 1 308 ? -17.879 -16.570 20.505 1.00 92.19 308 ASN A CA 1
ATOM 2272 C C . ASN A 1 308 ? -18.476 -15.486 19.638 1.00 92.19 308 ASN A C 1
ATOM 2274 O O . ASN A 1 308 ? -17.851 -14.441 19.542 1.00 92.19 308 ASN A O 1
ATOM 2278 N N . CYS A 1 309 ? -19.669 -15.719 19.108 1.00 89.25 309 CYS A N 1
ATOM 2279 C CA . CYS A 1 309 ? -20.432 -14.717 18.391 1.00 89.25 309 CYS A CA 1
ATOM 2280 C C . CYS A 1 309 ? -21.277 -13.876 19.370 1.00 89.25 309 CYS A C 1
ATOM 2282 O O . CYS A 1 309 ? -21.867 -14.428 20.309 1.00 89.25 309 CYS A O 1
ATOM 2284 N N . GLU A 1 310 ? -21.323 -12.551 19.201 1.00 90.00 310 GLU A N 1
ATOM 2285 C CA . GLU A 1 310 ? -22.086 -11.655 20.084 1.00 90.00 310 GLU A CA 1
ATOM 2286 C C . GLU A 1 310 ? -23.484 -11.359 19.505 1.00 90.00 310 GLU A C 1
ATOM 2288 O O . GLU A 1 310 ? -23.613 -10.968 18.348 1.00 90.00 310 GLU A O 1
ATOM 2293 N N . PRO A 1 311 ? -24.584 -11.549 20.256 1.00 90.12 311 PRO A N 1
ATOM 2294 C CA . PRO A 1 311 ? -25.920 -11.311 19.716 1.00 90.12 311 PRO A CA 1
ATOM 2295 C C . PRO A 1 311 ? -26.078 -9.902 19.122 1.00 90.12 311 PRO A C 1
ATOM 2297 O O . PRO A 1 311 ? -25.912 -8.906 19.820 1.00 90.12 311 PRO A O 1
ATOM 2300 N N . GLY A 1 312 ? -26.460 -9.825 17.844 1.00 85.50 312 GLY A N 1
ATOM 2301 C CA . GLY A 1 312 ? -26.651 -8.558 17.126 1.00 85.50 312 GLY A CA 1
ATOM 2302 C C . GLY A 1 312 ? -25.457 -8.099 16.283 1.00 85.50 312 GLY A C 1
ATOM 2303 O O . GLY A 1 312 ? -25.526 -7.021 15.694 1.00 85.50 312 GLY A O 1
ATOM 2304 N N . THR A 1 313 ? -24.395 -8.899 16.195 1.00 92.19 313 THR A N 1
ATOM 2305 C CA . THR A 1 313 ? -23.240 -8.645 15.326 1.00 92.19 313 THR A CA 1
ATOM 2306 C C . THR A 1 313 ? -23.294 -9.479 14.043 1.00 92.19 313 THR A C 1
ATOM 2308 O O . THR A 1 313 ? -24.054 -10.444 13.926 1.00 92.19 313 THR A O 1
ATOM 2311 N N . LEU A 1 314 ? -22.489 -9.115 13.044 1.00 92.62 314 LEU A N 1
ATOM 2312 C CA . LEU A 1 314 ? -22.456 -9.789 11.744 1.00 92.62 314 LEU A CA 1
ATOM 2313 C C . LEU A 1 314 ? -21.870 -11.203 11.832 1.00 92.62 314 LEU A C 1
ATOM 2315 O O . LEU A 1 314 ? -22.253 -12.070 11.059 1.00 92.62 314 LEU A O 1
ATOM 2319 N N . ASP A 1 315 ? -21.003 -11.489 12.796 1.00 91.69 315 ASP A N 1
ATOM 2320 C CA . ASP A 1 315 ? -20.505 -12.842 13.069 1.00 91.69 315 ASP A CA 1
ATOM 2321 C C . ASP A 1 315 ? -21.578 -13.781 13.667 1.00 91.69 315 ASP A C 1
ATOM 2323 O O . ASP A 1 315 ? -21.385 -14.996 13.693 1.00 91.69 315 ASP A O 1
ATOM 2327 N N . CYS A 1 316 ? -22.752 -13.256 14.046 1.00 92.56 316 CYS A N 1
ATOM 2328 C CA . CYS A 1 316 ? -23.947 -14.013 14.447 1.00 92.56 316 CYS A CA 1
ATOM 2329 C C . CYS A 1 316 ? -24.909 -14.321 13.273 1.00 92.56 316 CYS A C 1
ATOM 2331 O O . CYS A 1 316 ? -26.129 -14.268 13.436 1.00 92.56 316 CYS A O 1
ATOM 2333 N N . GLY A 1 317 ? -24.393 -14.648 12.083 1.00 89.56 317 GLY A N 1
ATOM 2334 C CA . GLY A 1 317 ? -25.227 -15.002 10.918 1.00 89.56 317 GLY A CA 1
ATOM 2335 C C . GLY A 1 317 ? -25.580 -13.828 9.997 1.00 89.56 317 GLY A C 1
ATOM 2336 O O . GLY A 1 317 ? -26.528 -13.910 9.214 1.00 89.56 317 GLY A O 1
ATOM 2337 N N . GLY A 1 318 ? -24.820 -12.739 10.087 1.00 92.38 318 GLY A N 1
ATOM 2338 C CA . GLY A 1 318 ? -24.838 -11.639 9.134 1.00 92.38 318 GLY A CA 1
ATOM 2339 C C . GLY A 1 318 ? -23.697 -11.722 8.116 1.00 92.38 318 GLY A C 1
ATOM 2340 O O . GLY A 1 318 ? -22.783 -12.539 8.198 1.00 92.38 318 GLY A O 1
ATOM 2341 N N . SER A 1 319 ? -23.756 -10.848 7.122 1.00 94.25 319 SER A N 1
ATOM 2342 C CA . SER A 1 319 ? -22.689 -10.617 6.148 1.00 94.25 319 SER A CA 1
ATOM 2343 C C . SER A 1 319 ? -22.762 -9.183 5.636 1.00 94.25 319 SER A C 1
ATOM 2345 O O . SER A 1 319 ? -23.789 -8.519 5.783 1.00 94.25 319 SER A O 1
ATOM 2347 N N . CYS A 1 320 ? -21.684 -8.690 5.036 1.00 96.56 320 CYS A N 1
ATOM 2348 C CA . CYS A 1 320 ? -21.725 -7.400 4.364 1.00 96.56 320 CYS A CA 1
ATOM 2349 C C . CYS A 1 320 ? -22.307 -7.534 2.961 1.00 96.56 320 CYS A C 1
ATOM 2351 O O . CYS A 1 320 ? -21.917 -8.409 2.191 1.00 96.56 320 CYS A O 1
ATOM 2353 N N . GLY A 1 321 ? -23.254 -6.655 2.638 1.00 95.50 321 GLY A N 1
ATOM 2354 C CA . GLY A 1 321 ? -23.907 -6.600 1.341 1.00 95.50 321 GLY A CA 1
ATOM 2355 C C . GLY A 1 321 ? -24.012 -5.175 0.818 1.00 95.50 321 GLY A C 1
ATOM 2356 O O . GLY A 1 321 ? -23.997 -4.208 1.580 1.00 95.50 321 GLY A O 1
ATOM 2357 N N . CYS A 1 322 ? -24.143 -5.062 -0.502 1.00 95.81 322 CYS A N 1
ATOM 2358 C CA . CYS A 1 322 ? -24.361 -3.789 -1.170 1.00 95.81 322 CYS A CA 1
ATOM 2359 C C . CYS A 1 322 ? -25.847 -3.585 -1.458 1.00 95.81 322 CYS A C 1
ATOM 2361 O O . CYS A 1 322 ? -26.445 -4.336 -2.232 1.00 95.81 322 CYS A O 1
ATOM 2363 N N . VAL A 1 323 ? -26.450 -2.564 -0.849 1.00 94.62 323 VAL A N 1
ATOM 2364 C CA . VAL A 1 323 ? -27.864 -2.220 -1.039 1.00 94.62 323 VAL A CA 1
ATOM 2365 C C . VAL A 1 323 ? -27.969 -0.737 -1.358 1.00 94.62 323 VAL A C 1
ATOM 2367 O O . VAL A 1 323 ? -27.535 0.101 -0.575 1.00 94.62 323 VAL A O 1
ATOM 2370 N N . ASN A 1 324 ? -28.555 -0.398 -2.511 1.00 90.31 324 ASN A N 1
ATOM 2371 C CA . ASN A 1 324 ? -28.679 0.987 -2.992 1.00 90.31 324 ASN A CA 1
ATOM 2372 C C . ASN A 1 324 ? -27.343 1.754 -2.984 1.00 90.31 324 ASN A C 1
ATOM 2374 O O . ASN A 1 324 ? -27.296 2.919 -2.599 1.00 90.31 324 ASN A O 1
ATOM 2378 N N . ASN A 1 325 ? -26.264 1.091 -3.412 1.00 87.06 325 ASN A N 1
ATOM 2379 C CA . ASN A 1 325 ? -24.897 1.618 -3.409 1.00 87.06 325 ASN A CA 1
ATOM 2380 C C . ASN A 1 325 ? -24.305 1.935 -2.020 1.00 87.06 325 ASN A C 1
ATOM 2382 O O . ASN A 1 325 ? -23.330 2.684 -1.944 1.00 87.06 325 ASN A O 1
ATOM 2386 N N . LYS A 1 326 ? -24.876 1.390 -0.938 1.00 91.56 326 LYS A N 1
ATOM 2387 C CA . LYS A 1 326 ? -24.334 1.480 0.423 1.00 91.56 326 LYS A CA 1
ATOM 2388 C C . LYS A 1 326 ? -23.965 0.116 0.980 1.00 91.56 326 LYS A C 1
ATOM 2390 O O . LYS A 1 326 ? -24.685 -0.864 0.762 1.00 91.56 326 LYS A O 1
ATOM 2395 N N . CYS A 1 327 ? -22.880 0.083 1.745 1.00 92.06 327 CYS A N 1
ATOM 2396 C CA . CYS A 1 327 ? -22.455 -1.099 2.470 1.00 92.06 327 CYS A CA 1
ATOM 2397 C C . CYS A 1 327 ? -23.273 -1.253 3.749 1.00 92.06 327 CYS A C 1
ATOM 2399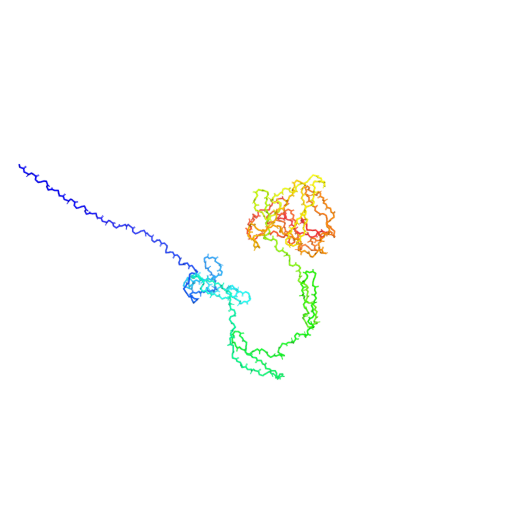 O O . CYS A 1 327 ? -23.206 -0.438 4.667 1.00 92.06 327 CYS A O 1
ATOM 2401 N N . VAL A 1 328 ? -24.058 -2.326 3.819 1.00 95.12 328 VAL A N 1
ATOM 2402 C CA . VAL A 1 328 ? -24.951 -2.607 4.945 1.00 95.12 328 VAL A CA 1
ATOM 2403 C C . VAL A 1 328 ? -24.800 -4.047 5.420 1.00 95.12 328 VAL A C 1
ATOM 2405 O O . VAL A 1 328 ? -24.433 -4.939 4.655 1.00 95.12 328 VAL A O 1
ATOM 2408 N N . GLY A 1 329 ? -25.105 -4.273 6.696 1.00 93.62 329 GLY A N 1
ATOM 2409 C CA . GLY A 1 329 ? -25.240 -5.616 7.244 1.00 93.62 329 GLY A CA 1
ATOM 2410 C C . GLY A 1 329 ? -26.500 -6.295 6.714 1.00 93.62 329 GLY A C 1
ATOM 2411 O O . GLY A 1 329 ? -27.595 -5.743 6.828 1.00 93.62 329 GLY A O 1
ATOM 2412 N N . VAL A 1 330 ? -26.350 -7.489 6.151 1.00 93.06 330 VAL A N 1
ATOM 2413 C CA . VAL A 1 330 ? -27.436 -8.337 5.656 1.00 93.06 330 VAL A CA 1
ATOM 2414 C C . VAL A 1 330 ? -27.477 -9.601 6.506 1.00 93.06 330 VAL A C 1
ATOM 2416 O O . VAL A 1 330 ? -26.472 -10.298 6.621 1.00 93.06 330 VAL A O 1
ATOM 2419 N N . TYR A 1 331 ? -28.635 -9.890 7.094 1.00 88.94 331 TYR A N 1
ATOM 2420 C CA . TYR A 1 331 ? -28.859 -11.046 7.964 1.00 88.94 331 TYR A CA 1
ATOM 2421 C C . TYR A 1 331 ? -29.757 -12.054 7.248 1.00 88.94 331 TYR A C 1
ATOM 2423 O O . TYR A 1 331 ? -30.740 -11.651 6.616 1.00 88.94 331 TYR A O 1
ATOM 2431 N N . ALA A 1 332 ? -29.372 -13.330 7.302 1.00 73.12 332 ALA A N 1
ATOM 2432 C CA . ALA A 1 332 ? -30.103 -14.437 6.682 1.00 73.12 332 ALA A CA 1
ATOM 2433 C C . ALA A 1 332 ? -31.286 -14.914 7.538 1.00 73.12 332 ALA A C 1
ATOM 2435 O O . ALA A 1 332 ? -31.192 -14.841 8.784 1.00 73.12 332 ALA A O 1
#

Secondary structure (DSSP, 8-state):
----------------PPPP--S-PPPP---TTB-SSGGGEEEEEEETTT-SEEEEEHHHHHHHEETTS--TTTTT-TTS-EEEEEETTEEEEEE-----------EEEPTTS-EEEEETTTTEEPPPTTSS---------EEEPTTS-EEEEETTTTEEPPPPP------TTEEEEPTTS-EESSGGGTS----SSGGGEEEEEEEETTEEEEEEEETT-----EEETTTS-TTS--------S-TTTS-EEEEEEEETTEEEEEEESPP---SSGGGEEESSSSS--SEEEGGG----TT----SSPPTTSGGGTEEEEEETTEEEEEE-

Foldseek 3Di:
DDDDDDDDDDDDDDDDDDDPPDPDDPPPPPDFFFDDWFVQWDWWFAFQVPRDTDIHGPVSCVVGGHRVDGDPCPQLHPVRQWHWIQDPRGTDTDGNDCPQCDADQDWDQDPVRDIFFFHDDVRHTDDDDPPDPPQPPADQDWDQDQLRDTFFFGGNVRHTDDDPDPPLPQLQQKWWQAPVRDIDSDQCVRDPQFDDWQVQKDWDWDQFPLGIDTDIGGPVDDDTWMDGPPPDDPPDGTDDDDPSGRPVPDFAFDGWTQDPRGIDTDGPPRDQLDDWQVQWDFQDLEQGLWIGGPSNDDDCPPPDYDPDHDPNGCSVQWGWTADPSDTTIDHD

pLDDT: mean 76.19, std 17.98, range [34.72, 96.56]